Protein AF-A0A4S2H9A8-F1 (afdb_monomer)

Organism: NCBI:txid1133559

Solvent-accessible surface area (backbone atoms only — not comparable to full-atom values): 11843 Å² total; per-residue (Å²): 138,36,32,34,36,41,54,52,55,98,86,68,92,54,87,54,39,92,66,45,36,47,50,46,54,54,91,42,45,70,64,54,60,58,15,51,78,25,47,33,34,36,30,27,47,56,69,96,76,39,82,35,26,37,45,31,40,30,25,30,39,62,72,47,73,40,93,89,43,83,69,26,32,36,35,32,39,34,61,54,46,67,32,84,42,60,34,56,54,46,47,95,89,70,43,59,57,51,69,84,40,39,40,98,87,65,45,75,31,67,79,63,72,69,43,49,63,43,82,42,57,66,71,36,50,52,52,50,50,52,57,17,41,39,73,58,52,53,49,54,55,51,58,61,74,64,58,65,96,85,65,79,93,63,87,76,75,84,77,82,71,59,67,76,70,42,55,70,36,62,78,54,42,54,52,50,50,52,54,49,53,33,61,78,47,74,45,34,40,92,87,78,62,52,65,56,61,47,101,83,75,43,60,79,119

Nearest PDB structures (foldseek):
  7s9v-assembly1_A  TM=7.236E-01  e=1.264E-03  Serratia
  7s9w-assembly1_A  TM=5.210E-01  e=9.258E-04  Serratia

Sequence (205 aa):
MTKIVLSQRAESGYDDVPGELYHFPRTYLRVAQSAERDGCLFYEPRRSGGRLVYWASGRIGRIYPDTKRPDHYYAEIEEFLPFPEPVSFRRADNKFWESRLATDDGSPNAGLTQRSVREIPEVDFDLILKAGYAPIIKAQEQDRMIQPQWGVAEDQLDFERPVFEQISHRPFRDRVFALQVREAYDARCAVTGLKIINGGGRAEM

Radius of gyration: 19.47 Å; Cα contacts (8 Å, |Δi|>4): 327; chains: 1; bounding box: 43×46×56 Å

Structure (mmCIF, N/CA/C/O backbone):
data_AF-A0A4S2H9A8-F1
#
_entry.id   AF-A0A4S2H9A8-F1
#
loop_
_atom_site.group_PDB
_atom_site.id
_atom_site.type_symbol
_atom_site.label_atom_id
_atom_site.label_alt_id
_atom_site.label_comp_id
_atom_site.label_asym_id
_atom_site.label_entity_id
_atom_site.label_seq_id
_atom_site.pdbx_PDB_ins_code
_atom_site.Cartn_x
_atom_site.Cartn_y
_atom_site.Cartn_z
_atom_site.occupancy
_atom_site.B_iso_or_equiv
_atom_site.auth_seq_id
_atom_site.auth_comp_id
_atom_site.auth_asym_id
_atom_site.auth_atom_id
_atom_site.pdbx_PDB_model_num
ATOM 1 N N . MET A 1 1 ? -9.797 14.845 3.099 1.00 68.25 1 MET A N 1
ATOM 2 C CA . MET A 1 1 ? -9.429 13.585 2.435 1.00 68.25 1 MET A CA 1
ATOM 3 C C . MET A 1 1 ? -8.402 12.928 3.329 1.00 68.25 1 MET A C 1
ATOM 5 O O . MET A 1 1 ? -7.471 13.610 3.748 1.00 68.25 1 MET A O 1
ATOM 9 N N . THR A 1 2 ? -8.659 11.696 3.756 1.00 89.06 2 THR A N 1
ATOM 10 C CA . THR A 1 2 ? -7.814 10.973 4.708 1.00 89.06 2 THR A CA 1
ATOM 11 C C . THR A 1 2 ? -7.348 9.701 4.033 1.00 89.06 2 THR A C 1
ATOM 13 O O . THR A 1 2 ? -8.155 8.866 3.644 1.00 89.06 2 THR A O 1
ATOM 16 N N . LYS A 1 3 ? -6.033 9.550 3.911 1.00 95.94 3 LYS A N 1
ATOM 17 C CA . LYS A 1 3 ? -5.415 8.325 3.415 1.00 95.94 3 LYS A CA 1
ATOM 18 C C . LYS A 1 3 ? -5.082 7.423 4.595 1.00 95.94 3 LYS A C 1
ATOM 20 O O . LYS A 1 3 ? -4.762 7.907 5.687 1.00 95.94 3 LYS A O 1
ATOM 25 N N . ILE A 1 4 ? -5.127 6.112 4.389 1.00 97.69 4 ILE A N 1
ATOM 26 C CA . ILE A 1 4 ? -4.799 5.141 5.441 1.00 97.69 4 ILE A CA 1
ATOM 27 C C . ILE A 1 4 ? -3.807 4.085 4.971 1.00 97.69 4 ILE A C 1
ATOM 29 O O . ILE A 1 4 ? -3.662 3.807 3.784 1.00 97.69 4 ILE A O 1
ATOM 33 N N . VAL A 1 5 ? -3.140 3.458 5.930 1.00 97.62 5 VAL A N 1
ATOM 34 C CA . VAL A 1 5 ? -2.348 2.252 5.715 1.00 97.62 5 VAL A CA 1
ATOM 35 C C . VAL A 1 5 ? -3.049 1.079 6.382 1.00 97.62 5 VAL A C 1
ATOM 37 O O . VAL A 1 5 ? -3.412 1.151 7.560 1.00 97.62 5 VAL A O 1
ATOM 40 N N . LEU A 1 6 ? -3.208 0.002 5.621 1.00 96.50 6 LEU A N 1
ATOM 41 C CA . LEU A 1 6 ? -3.747 -1.283 6.037 1.00 96.50 6 LEU A CA 1
ATOM 42 C C . LEU A 1 6 ? -2.596 -2.274 6.176 1.00 96.50 6 LEU A C 1
ATOM 44 O O . LEU A 1 6 ? -1.854 -2.535 5.231 1.00 96.50 6 LEU A O 1
ATOM 48 N N . SER A 1 7 ? -2.429 -2.838 7.364 1.00 94.00 7 SER A N 1
ATOM 49 C CA . SER A 1 7 ? -1.416 -3.859 7.602 1.00 94.00 7 SER A CA 1
ATOM 50 C C . SER A 1 7 ? -2.013 -5.222 7.298 1.00 94.00 7 SER A C 1
ATOM 52 O O . SER A 1 7 ? -3.011 -5.605 7.910 1.00 94.00 7 SER A O 1
ATOM 54 N N . GLN A 1 8 ? -1.390 -5.962 6.389 1.00 88.94 8 GLN A N 1
ATOM 55 C CA . GLN A 1 8 ? -1.831 -7.290 5.985 1.00 88.94 8 GLN A CA 1
ATOM 56 C C . GLN A 1 8 ? -0.707 -8.299 6.203 1.00 88.94 8 GLN A C 1
ATOM 58 O O . GLN A 1 8 ? 0.453 -8.048 5.885 1.00 88.94 8 GLN A O 1
ATOM 63 N N . ARG A 1 9 ? -1.057 -9.445 6.784 1.00 83.69 9 ARG A N 1
ATOM 64 C CA . ARG A 1 9 ? -0.143 -10.563 7.047 1.00 83.69 9 ARG A CA 1
ATOM 65 C C . ARG A 1 9 ? -0.855 -11.865 6.703 1.00 83.69 9 ARG A C 1
ATOM 67 O O . ARG A 1 9 ? -2.060 -11.951 6.908 1.00 83.69 9 ARG A O 1
ATOM 74 N N . ALA A 1 10 ? -0.112 -12.864 6.235 1.00 68.75 10 ALA A N 1
ATOM 75 C CA . ALA A 1 10 ? -0.677 -14.142 5.792 1.00 68.75 10 ALA A CA 1
ATOM 76 C C . ALA A 1 10 ? -1.465 -14.880 6.895 1.00 68.75 10 ALA A C 1
ATOM 78 O O . ALA A 1 10 ? -2.474 -15.512 6.618 1.00 68.75 10 ALA A O 1
ATOM 79 N N . GLU A 1 11 ? -1.048 -14.748 8.158 1.00 68.50 11 GLU A N 1
ATOM 80 C CA . GLU A 1 11 ? -1.698 -15.382 9.314 1.00 68.50 11 GLU A CA 1
ATOM 81 C C . GLU A 1 11 ? -2.316 -14.322 10.237 1.00 68.50 11 GLU A C 1
ATOM 83 O O . GLU A 1 11 ? -1.849 -14.065 11.354 1.00 68.50 11 GLU A O 1
ATOM 88 N N . SER A 1 12 ? -3.326 -13.604 9.739 1.00 69.06 12 SER A N 1
ATOM 89 C CA . SER A 1 12 ? -3.911 -12.478 10.472 1.00 69.06 12 SER A CA 1
ATOM 90 C C . SER A 1 12 ? -4.967 -12.897 11.501 1.00 69.06 12 SER A C 1
ATOM 92 O O . SER A 1 12 ? -5.083 -12.217 12.528 1.00 69.06 12 SER A O 1
ATOM 94 N N . GLY A 1 13 ? -5.650 -14.029 11.274 1.00 69.94 13 GLY A N 1
ATOM 95 C CA . GLY A 1 13 ? -6.845 -14.450 12.019 1.00 69.94 13 GLY A CA 1
ATOM 96 C C . GLY A 1 13 ? -8.112 -13.677 11.618 1.00 69.94 13 GLY A C 1
ATOM 97 O O . GLY A 1 13 ? -9.104 -13.704 12.353 1.00 69.94 13 GLY A O 1
ATOM 98 N N . TYR A 1 14 ? -8.051 -12.953 10.497 1.00 80.69 14 TYR A N 1
ATOM 99 C CA . TYR A 1 14 ? -9.147 -12.205 9.893 1.00 80.69 14 TYR A CA 1
ATOM 100 C C . TYR A 1 14 ? -9.461 -12.772 8.505 1.00 80.69 14 TYR A C 1
ATOM 102 O O . TYR A 1 14 ? -8.565 -13.248 7.810 1.00 80.69 14 TYR A O 1
ATOM 110 N N . ASP A 1 15 ? -10.730 -12.686 8.112 1.00 78.88 15 ASP A N 1
ATOM 111 C CA . ASP A 1 15 ? -11.251 -13.154 6.825 1.00 78.88 15 ASP A CA 1
ATOM 112 C C . ASP A 1 15 ? -10.968 -12.150 5.687 1.00 78.88 15 ASP A C 1
ATOM 114 O O . ASP A 1 15 ? -11.865 -11.743 4.949 1.00 78.88 15 ASP A O 1
ATOM 118 N N . ASP A 1 16 ? -9.713 -11.705 5.579 1.00 84.00 16 ASP A N 1
ATOM 119 C CA . ASP A 1 16 ? -9.262 -10.807 4.514 1.00 84.00 16 ASP A CA 1
ATOM 120 C C . ASP A 1 16 ? -9.255 -11.545 3.165 1.00 84.00 16 ASP A C 1
ATOM 122 O O . ASP A 1 16 ? -8.739 -12.661 3.062 1.00 84.00 16 ASP A O 1
ATOM 126 N N . VAL A 1 17 ? -9.729 -10.887 2.106 1.00 84.88 17 VAL A N 1
ATOM 127 C CA . VAL A 1 17 ? -9.531 -11.328 0.718 1.00 84.88 17 VAL A CA 1
ATOM 128 C C . VAL A 1 17 ? -8.556 -10.341 0.076 1.00 84.88 17 VAL A C 1
ATOM 130 O O . VAL A 1 17 ? -8.937 -9.192 -0.160 1.00 84.88 17 VAL A O 1
ATOM 133 N N . PRO A 1 18 ? -7.281 -10.722 -0.152 1.00 82.00 18 PRO A N 1
ATOM 134 C CA . PRO A 1 18 ? -6.265 -9.803 -0.656 1.00 82.00 18 PRO A CA 1
ATOM 135 C C . PRO A 1 18 ? -6.721 -9.044 -1.904 1.00 82.00 18 PRO A C 1
ATOM 137 O O . PRO A 1 18 ? -7.035 -9.646 -2.924 1.00 82.00 18 PRO A O 1
ATOM 140 N N . GLY A 1 19 ? -6.736 -7.715 -1.807 1.00 84.06 19 GLY A N 1
ATOM 141 C CA . GLY A 1 19 ? -7.131 -6.827 -2.899 1.00 84.06 19 GLY A CA 1
ATOM 142 C C . GLY A 1 19 ? -8.635 -6.657 -3.123 1.00 84.06 19 GLY A C 1
ATOM 143 O O . GLY A 1 19 ? -8.999 -5.874 -3.992 1.00 84.06 19 GLY A O 1
ATOM 144 N N . GLU A 1 20 ? -9.491 -7.314 -2.337 1.00 93.12 20 GLU A N 1
ATOM 145 C CA . GLU A 1 20 ? -10.954 -7.212 -2.463 1.00 93.12 20 GLU A CA 1
ATOM 146 C C . GLU A 1 20 ? -11.628 -6.777 -1.157 1.00 93.12 20 GLU A C 1
ATOM 148 O O . GLU A 1 20 ? -12.449 -5.862 -1.159 1.00 93.12 20 GLU A O 1
ATOM 153 N N . LEU A 1 21 ? -11.280 -7.408 -0.030 1.00 94.69 21 LEU A N 1
ATOM 154 C CA . LEU A 1 21 ? -11.910 -7.170 1.269 1.00 94.69 21 LEU A CA 1
ATOM 155 C C . LEU A 1 21 ? -10.867 -7.125 2.382 1.00 94.69 21 LEU A C 1
ATOM 157 O O . LEU A 1 21 ? -10.024 -8.015 2.501 1.00 94.69 21 LEU A O 1
ATOM 161 N N . TYR A 1 22 ? -10.972 -6.116 3.243 1.00 96.00 22 TYR A N 1
ATOM 162 C CA . TYR A 1 22 ? -10.160 -5.993 4.449 1.00 96.00 22 TYR A CA 1
ATOM 163 C C . TYR A 1 22 ? -11.044 -6.051 5.695 1.00 96.00 22 TYR A C 1
ATOM 165 O O . TYR A 1 22 ? -11.962 -5.243 5.847 1.00 96.00 22 TYR A O 1
ATOM 173 N N . HIS A 1 23 ? -10.768 -6.992 6.591 1.00 95.94 23 HIS A N 1
ATOM 174 C CA . HIS A 1 23 ? -11.557 -7.266 7.782 1.00 95.94 23 HIS A CA 1
ATOM 175 C C . HIS A 1 23 ? -10.847 -6.762 9.043 1.00 95.94 23 HIS A C 1
ATOM 177 O O . HIS A 1 23 ? -9.675 -7.044 9.296 1.00 95.94 23 HIS A O 1
ATOM 183 N N . PHE A 1 24 ? -11.556 -5.991 9.868 1.00 95.50 24 PHE A N 1
ATOM 184 C CA . PHE A 1 24 ? -10.945 -5.320 11.014 1.00 95.50 24 PHE A CA 1
ATOM 185 C C . PHE A 1 24 ? -11.914 -5.134 12.195 1.00 95.50 24 PHE A C 1
ATOM 187 O O . PHE A 1 24 ? -13.130 -5.046 12.013 1.00 95.50 24 PHE A O 1
ATOM 194 N N . PRO A 1 25 ? -11.396 -5.045 13.436 1.00 96.06 25 PRO A N 1
ATOM 195 C CA . PRO A 1 25 ? -12.213 -4.799 14.621 1.00 96.06 25 PRO A CA 1
ATOM 196 C C . PRO A 1 25 ? -12.661 -3.334 14.732 1.00 96.06 25 PRO A C 1
ATOM 198 O O . PRO A 1 25 ? -11.982 -2.412 14.274 1.00 96.06 25 PRO A O 1
ATOM 201 N N . ARG A 1 26 ? -13.753 -3.102 15.468 1.00 97.00 26 ARG A N 1
ATOM 202 C CA . ARG A 1 26 ? -14.395 -1.795 15.710 1.00 97.00 26 ARG A CA 1
ATOM 203 C C . ARG A 1 26 ? -13.447 -0.671 16.117 1.00 97.00 26 ARG A C 1
ATOM 205 O O . ARG A 1 26 ? -13.707 0.483 15.788 1.00 97.00 26 ARG A O 1
ATOM 212 N N . THR A 1 27 ? -12.350 -0.986 16.802 1.00 96.62 27 THR A N 1
ATOM 213 C CA . THR A 1 27 ? -11.317 -0.019 17.207 1.00 96.62 27 THR A CA 1
ATOM 214 C C . THR A 1 27 ? -10.796 0.822 16.037 1.00 96.62 27 THR A C 1
ATOM 216 O O . THR A 1 27 ? -10.429 1.977 16.239 1.00 96.62 27 THR A O 1
ATOM 219 N N . TYR A 1 28 ? -10.794 0.280 14.814 1.00 96.56 28 TYR A N 1
ATOM 220 C CA . TYR A 1 28 ? -10.333 0.984 13.615 1.00 96.56 28 TYR A CA 1
ATOM 221 C C . TYR A 1 28 ? -11.455 1.613 12.781 1.00 96.56 28 TYR A C 1
ATOM 223 O O . TYR A 1 28 ? -11.156 2.344 11.840 1.00 96.56 28 TYR A O 1
ATOM 231 N N . LEU A 1 29 ? -12.727 1.397 13.135 1.00 96.88 29 LEU A N 1
ATOM 232 C CA . LEU A 1 29 ? -13.881 1.819 12.333 1.00 96.88 29 LEU A CA 1
ATOM 233 C C . LEU A 1 29 ? -13.856 3.303 11.987 1.00 96.88 29 LEU A C 1
ATOM 235 O O . LEU A 1 29 ? -14.015 3.661 10.828 1.00 96.88 29 LEU A O 1
ATOM 239 N N . ARG A 1 30 ? -13.592 4.162 12.974 1.00 96.62 30 ARG A N 1
ATOM 240 C CA . ARG A 1 30 ? -13.572 5.613 12.758 1.00 96.62 30 ARG A CA 1
ATOM 241 C C . ARG A 1 30 ? -12.489 6.045 11.764 1.00 96.62 30 ARG A C 1
ATOM 243 O O . ARG A 1 30 ? -12.719 6.965 10.989 1.00 96.62 30 ARG A O 1
ATOM 250 N N . VAL A 1 31 ? -11.323 5.399 11.809 1.00 96.06 31 VAL A N 1
ATOM 251 C CA . VAL A 1 31 ? -10.194 5.698 10.914 1.00 96.06 31 VAL A CA 1
ATOM 252 C C . VAL A 1 31 ? -10.451 5.139 9.516 1.00 96.06 31 VAL A C 1
ATOM 254 O O . VAL A 1 31 ? -10.142 5.792 8.532 1.00 96.06 31 VAL A O 1
ATOM 257 N N . ALA A 1 32 ? -11.045 3.950 9.411 1.00 96.62 32 ALA A N 1
ATOM 258 C CA . ALA A 1 32 ? -11.417 3.387 8.118 1.00 96.62 32 ALA A CA 1
ATOM 259 C C . ALA A 1 32 ? -12.508 4.231 7.433 1.00 96.62 32 ALA A C 1
ATOM 261 O O . ALA A 1 32 ? -12.384 4.561 6.259 1.00 96.62 32 ALA A O 1
ATOM 262 N N . GLN A 1 33 ? -13.537 4.650 8.179 1.00 96.56 33 GLN A N 1
ATOM 263 C CA . GLN A 1 33 ? -14.632 5.483 7.668 1.00 96.56 33 GLN A CA 1
ATOM 264 C C . GLN A 1 33 ? -14.182 6.876 7.225 1.00 96.56 33 GLN A C 1
ATOM 266 O O . GLN A 1 33 ? -14.748 7.420 6.283 1.00 96.56 33 GLN A O 1
ATOM 271 N N . SER A 1 34 ? -13.166 7.468 7.864 1.00 95.69 34 SER A N 1
ATOM 272 C CA . SER A 1 34 ? -12.644 8.765 7.411 1.00 95.69 34 SER A CA 1
ATOM 273 C C . SER A 1 34 ? -11.945 8.684 6.050 1.00 95.69 34 SER A C 1
ATOM 275 O O . SER A 1 34 ? -11.802 9.715 5.394 1.00 95.69 34 SER A O 1
ATOM 277 N N . ALA A 1 35 ? -11.551 7.480 5.628 1.00 95.88 35 ALA A N 1
ATOM 278 C CA . ALA A 1 35 ? -10.922 7.195 4.346 1.00 95.88 35 ALA A CA 1
ATOM 279 C C . ALA A 1 35 ? -11.877 6.574 3.314 1.00 95.88 35 ALA A C 1
ATOM 281 O O . ALA A 1 35 ? -11.417 6.145 2.261 1.00 95.88 35 ALA A O 1
ATOM 282 N N . GLU A 1 36 ? -13.186 6.502 3.582 1.00 95.88 36 GLU A N 1
ATOM 283 C CA . GLU A 1 36 ? -14.157 5.961 2.625 1.00 95.88 36 GLU A CA 1
ATOM 284 C C . GLU A 1 36 ? -14.115 6.756 1.306 1.00 95.88 36 GLU A C 1
ATOM 286 O O . GLU A 1 36 ? -14.162 7.988 1.303 1.00 95.88 36 GLU A O 1
ATOM 291 N N . ARG A 1 37 ? -14.021 6.044 0.176 1.00 94.75 37 ARG A N 1
ATOM 292 C CA . ARG A 1 37 ? -13.783 6.561 -1.190 1.00 94.75 37 ARG A CA 1
ATOM 293 C C . ARG A 1 37 ? -12.421 7.217 -1.415 1.00 94.75 37 ARG A C 1
ATOM 295 O O . ARG A 1 37 ? -12.205 7.847 -2.457 1.00 94.75 37 ARG A O 1
ATOM 302 N N . ASP A 1 38 ? -11.501 7.043 -0.479 1.00 95.62 38 ASP A N 1
ATOM 303 C CA . ASP A 1 38 ? -10.170 7.631 -0.488 1.00 95.62 38 ASP A CA 1
ATOM 304 C C . ASP A 1 38 ? -9.071 6.553 -0.510 1.00 95.62 38 ASP A C 1
ATOM 306 O O . ASP A 1 38 ? -9.333 5.351 -0.455 1.00 95.62 38 ASP A O 1
ATOM 310 N N . GLY A 1 39 ? -7.822 6.976 -0.678 1.00 96.38 39 GLY A N 1
ATOM 311 C CA . GLY A 1 39 ? -6.705 6.071 -0.947 1.00 96.38 39 GLY A CA 1
ATOM 312 C C . GLY A 1 39 ? -6.210 5.292 0.270 1.00 96.38 39 GLY A C 1
ATOM 313 O O . GLY A 1 39 ? -6.121 5.817 1.382 1.00 96.38 39 GLY A O 1
ATOM 314 N N . CYS A 1 40 ? -5.801 4.049 0.030 1.00 97.62 40 CYS A N 1
ATOM 315 C CA . CYS A 1 40 ? -5.136 3.204 1.007 1.00 97.62 40 CYS A CA 1
ATOM 316 C C . CYS A 1 40 ? -3.835 2.593 0.470 1.00 97.62 40 CYS A C 1
ATOM 318 O O . CYS A 1 40 ? -3.643 2.417 -0.735 1.00 97.62 40 CYS A O 1
ATOM 320 N N . LEU A 1 41 ? -2.923 2.280 1.389 1.00 97.88 41 LEU A N 1
ATOM 321 C CA . LEU A 1 41 ? -1.704 1.515 1.124 1.00 97.88 41 LEU A CA 1
ATOM 322 C C . LEU A 1 41 ? -1.754 0.193 1.874 1.00 97.88 41 LEU A C 1
ATOM 324 O O . LEU A 1 41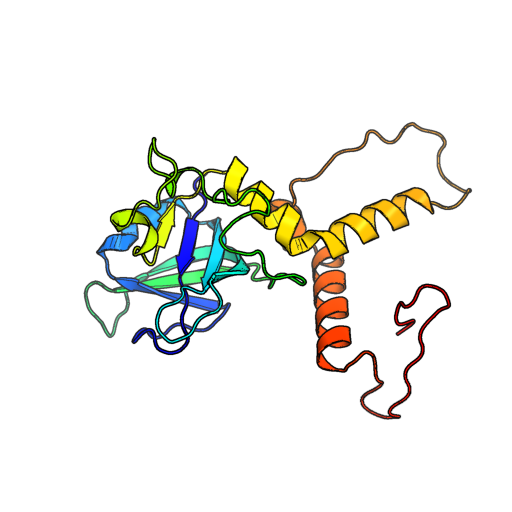 ? -2.193 0.148 3.023 1.00 97.88 41 LEU A O 1
ATOM 328 N N . PHE A 1 42 ? -1.220 -0.858 1.265 1.00 96.75 42 PHE A N 1
ATOM 329 C CA . PHE A 1 42 ? -1.034 -2.144 1.921 1.00 96.75 42 PHE A CA 1
ATOM 330 C C . PHE A 1 42 ? 0.400 -2.281 2.414 1.00 96.75 42 PHE A C 1
ATOM 332 O O . PHE A 1 42 ? 1.354 -2.155 1.644 1.00 96.75 42 PHE A O 1
ATOM 339 N N . TYR A 1 43 ? 0.539 -2.564 3.704 1.00 95.94 43 TYR A N 1
ATOM 340 C CA . TYR A 1 43 ? 1.809 -2.734 4.391 1.00 95.94 43 TYR A CA 1
ATOM 341 C C . TYR A 1 43 ? 1.949 -4.150 4.947 1.00 95.94 43 TYR A C 1
ATOM 343 O O . TYR A 1 43 ? 1.041 -4.677 5.586 1.00 95.94 43 TYR A O 1
ATOM 351 N N . GLU A 1 44 ? 3.114 -4.753 4.744 1.00 93.69 44 GLU A N 1
ATOM 352 C CA . GLU A 1 44 ? 3.457 -6.078 5.243 1.00 93.69 44 GLU A CA 1
ATOM 353 C C . GLU A 1 44 ? 4.381 -5.956 6.471 1.00 93.69 44 GLU A C 1
ATOM 355 O O . GLU A 1 44 ? 5.566 -5.631 6.327 1.00 93.69 44 GLU A O 1
ATOM 360 N N . PRO A 1 45 ? 3.878 -6.192 7.698 1.00 91.06 45 PRO A N 1
ATOM 361 C CA . PRO A 1 45 ? 4.668 -6.047 8.917 1.00 91.06 45 PRO A CA 1
ATOM 362 C C . PRO A 1 45 ? 5.656 -7.207 9.103 1.00 91.06 45 PRO A C 1
ATOM 364 O O . PRO A 1 45 ? 5.463 -8.300 8.586 1.00 91.06 45 PRO A O 1
ATOM 367 N N . ARG A 1 46 ? 6.681 -7.021 9.949 1.00 87.00 46 ARG A N 1
ATOM 368 C CA . ARG A 1 46 ? 7.661 -8.082 10.276 1.00 87.00 46 ARG A CA 1
ATOM 369 C C . ARG A 1 46 ? 7.052 -9.299 10.977 1.00 87.00 46 ARG A C 1
ATOM 371 O O . ARG A 1 46 ? 7.625 -10.387 10.952 1.00 87.00 46 ARG A O 1
ATOM 378 N N . ARG A 1 47 ? 5.933 -9.105 11.680 1.00 78.94 47 ARG A N 1
ATOM 379 C CA . ARG A 1 47 ? 5.272 -10.164 12.449 1.00 78.94 47 ARG A CA 1
ATOM 380 C C . ARG A 1 47 ? 4.835 -11.284 11.503 1.00 78.94 47 ARG A C 1
ATOM 382 O O . ARG A 1 47 ? 4.317 -11.000 10.433 1.00 78.94 47 ARG A O 1
ATOM 389 N N . SER A 1 48 ? 5.037 -12.532 11.920 1.00 77.19 48 SER A N 1
ATOM 390 C CA . SER A 1 48 ? 4.819 -13.717 11.074 1.00 77.19 48 SER A CA 1
ATOM 391 C C . SER A 1 48 ? 5.753 -13.790 9.852 1.00 77.19 48 SER A C 1
ATOM 393 O O . SER A 1 48 ? 5.391 -14.361 8.834 1.00 77.19 48 SER A O 1
ATOM 395 N N . GLY A 1 49 ? 6.962 -13.218 9.947 1.00 79.06 49 GLY A N 1
ATOM 396 C CA . GLY A 1 49 ? 8.012 -13.373 8.931 1.00 79.06 49 GLY A CA 1
ATOM 397 C C . GLY A 1 49 ? 7.943 -12.396 7.757 1.00 79.06 49 GLY A C 1
ATOM 398 O O . GLY A 1 49 ? 8.693 -12.566 6.800 1.00 79.06 49 GLY A O 1
ATOM 399 N N . GLY A 1 50 ? 7.090 -11.370 7.823 1.00 84.06 50 GLY A N 1
ATOM 400 C CA . GLY A 1 50 ? 6.890 -10.454 6.704 1.00 84.06 50 GLY A CA 1
ATOM 401 C C . GLY A 1 50 ? 8.075 -9.531 6.384 1.00 84.06 50 GLY A C 1
ATOM 402 O O . GLY A 1 50 ? 9.053 -9.394 7.139 1.00 84.06 50 GLY A O 1
ATOM 403 N N . ARG A 1 51 ? 7.972 -8.891 5.218 1.00 91.44 51 ARG A N 1
ATOM 404 C CA . ARG A 1 51 ? 9.069 -8.190 4.531 1.00 91.44 51 ARG A CA 1
ATOM 405 C C . ARG A 1 51 ? 9.349 -6.756 4.990 1.00 91.44 51 ARG A C 1
ATOM 407 O O . ARG A 1 51 ? 10.389 -6.231 4.611 1.00 91.44 51 ARG A O 1
ATOM 414 N N . LEU A 1 52 ? 8.496 -6.137 5.817 1.00 93.69 52 LEU A N 1
ATOM 415 C CA . LEU A 1 52 ? 8.597 -4.708 6.172 1.00 93.69 52 LEU A CA 1
ATOM 416 C C . LEU A 1 52 ? 8.564 -3.815 4.923 1.00 93.69 52 LEU A C 1
ATOM 418 O O . LEU A 1 52 ? 9.456 -2.994 4.700 1.00 93.69 52 LEU A O 1
ATOM 422 N N . VAL A 1 53 ? 7.534 -3.992 4.098 1.00 96.06 53 VAL A N 1
ATOM 423 C CA . VAL A 1 53 ? 7.360 -3.249 2.842 1.00 96.06 53 VAL A CA 1
ATOM 424 C C . VAL A 1 53 ? 5.920 -2.787 2.670 1.00 96.06 53 VAL A C 1
ATOM 426 O O . VAL A 1 53 ? 4.987 -3.469 3.093 1.00 96.06 53 VAL A O 1
ATOM 429 N N . TYR A 1 54 ? 5.730 -1.650 2.013 1.00 97.44 54 TYR A N 1
ATOM 430 C CA . TYR A 1 54 ? 4.478 -1.346 1.331 1.00 97.44 54 TYR A CA 1
ATOM 431 C C . TYR A 1 54 ? 4.503 -2.056 -0.016 1.00 97.44 54 TYR A C 1
ATOM 433 O O . TYR A 1 54 ? 5.505 -1.992 -0.725 1.00 97.44 54 TYR A O 1
ATOM 441 N N . TRP A 1 55 ? 3.435 -2.756 -0.369 1.00 96.12 55 TRP A N 1
ATOM 442 C CA . TRP A 1 55 ? 3.458 -3.654 -1.527 1.00 96.12 55 TRP A CA 1
ATOM 443 C C . TRP A 1 55 ? 2.303 -3.433 -2.501 1.00 96.12 55 TRP A C 1
ATOM 445 O O . TRP A 1 55 ? 2.354 -3.947 -3.614 1.00 96.12 55 TRP A O 1
ATOM 455 N N . ALA A 1 56 ? 1.288 -2.658 -2.122 1.00 97.00 56 ALA A N 1
ATOM 456 C CA . ALA A 1 56 ? 0.192 -2.289 -3.007 1.00 97.00 56 ALA A CA 1
ATOM 457 C C . ALA A 1 56 ? -0.465 -0.975 -2.583 1.00 97.00 56 ALA A C 1
ATOM 459 O O . ALA A 1 56 ? -0.321 -0.525 -1.441 1.00 97.00 56 ALA A O 1
ATOM 460 N N . SER A 1 57 ? -1.243 -0.412 -3.503 1.00 97.75 57 SER A N 1
ATOM 461 C CA . SER A 1 57 ? -2.198 0.657 -3.230 1.00 97.75 57 SER A CA 1
ATOM 462 C C . SER A 1 57 ? -3.617 0.241 -3.623 1.00 97.75 57 SER A C 1
ATOM 464 O O . SER A 1 57 ? -3.821 -0.762 -4.314 1.00 97.75 57 SER A O 1
ATOM 466 N N . GLY A 1 58 ? -4.597 1.004 -3.157 1.00 96.94 58 GLY A N 1
ATOM 467 C CA . GLY A 1 58 ? -5.994 0.871 -3.546 1.00 96.94 58 GLY A CA 1
ATOM 468 C C . GLY A 1 58 ? -6.818 2.052 -3.052 1.00 96.94 58 GLY A C 1
ATOM 469 O O . GLY A 1 58 ? -6.281 3.060 -2.583 1.00 96.94 58 GLY A O 1
ATOM 470 N N . ARG A 1 59 ? -8.134 1.907 -3.135 1.00 97.31 59 ARG A N 1
ATOM 471 C CA . ARG A 1 59 ? -9.126 2.840 -2.610 1.00 97.31 59 ARG A CA 1
ATOM 472 C C . ARG A 1 59 ? -10.057 2.094 -1.666 1.00 97.31 59 ARG A C 1
ATOM 474 O O . ARG A 1 59 ? -10.457 0.970 -1.948 1.00 97.31 59 ARG A O 1
ATOM 481 N N . ILE A 1 60 ? -10.400 2.708 -0.543 1.00 97.69 60 ILE A N 1
ATOM 482 C CA . ILE A 1 60 ? -11.428 2.167 0.346 1.00 97.69 60 ILE A CA 1
ATOM 483 C C . ILE A 1 60 ? -12.785 2.405 -0.310 1.00 97.69 60 ILE A C 1
ATOM 485 O O . ILE A 1 60 ? -13.166 3.550 -0.542 1.00 97.69 60 ILE A O 1
ATOM 489 N N . GLY A 1 61 ? -13.495 1.329 -0.622 1.00 97.00 61 GLY A N 1
ATOM 490 C CA . GLY A 1 61 ? -14.880 1.349 -1.072 1.00 97.00 61 GLY A CA 1
ATOM 491 C C . GLY A 1 61 ? -15.831 1.464 0.114 1.00 97.00 61 GLY A C 1
ATOM 492 O O . GLY A 1 61 ? -15.572 2.191 1.074 1.00 97.00 61 GLY A O 1
ATOM 493 N N . ARG A 1 62 ? -16.944 0.733 0.072 1.00 97.06 62 ARG A N 1
ATOM 494 C CA . ARG A 1 62 ? -17.926 0.734 1.158 1.00 97.06 62 ARG A CA 1
ATOM 495 C C . ARG A 1 62 ? -17.399 0.020 2.405 1.00 97.06 62 ARG A C 1
ATOM 497 O O . ARG A 1 62 ? -16.729 -1.007 2.316 1.00 97.06 62 ARG A O 1
ATOM 504 N N . ILE A 1 63 ? -17.798 0.510 3.581 1.00 97.75 63 ILE A N 1
ATOM 505 C CA . ILE A 1 63 ? -17.585 -0.179 4.864 1.00 97.75 63 ILE A CA 1
ATOM 506 C C . ILE A 1 63 ? -18.911 -0.709 5.420 1.00 97.75 63 ILE A C 1
ATOM 508 O O . ILE A 1 63 ? -19.907 0.016 5.483 1.00 97.75 63 ILE A O 1
ATOM 512 N N . TYR A 1 64 ? -18.935 -1.969 5.859 1.00 97.31 64 TYR A N 1
ATOM 513 C CA . TYR A 1 64 ? -20.128 -2.608 6.424 1.00 97.31 64 TYR A CA 1
ATOM 514 C C . TYR A 1 64 ? -19.790 -3.593 7.560 1.00 97.31 64 TYR A C 1
ATOM 516 O O . TYR A 1 64 ? -18.680 -4.123 7.607 1.00 97.31 64 TYR A O 1
ATOM 524 N N . PRO A 1 65 ? -20.708 -3.824 8.520 1.00 97.44 65 PRO A N 1
ATOM 525 C CA . PRO A 1 65 ? -20.461 -4.726 9.646 1.00 97.44 65 PRO A CA 1
ATOM 526 C C . PRO A 1 65 ? -20.409 -6.198 9.218 1.00 97.44 65 PRO A C 1
ATOM 528 O O . PRO A 1 65 ? -21.143 -6.620 8.322 1.00 97.44 65 PRO A O 1
ATOM 531 N N . ASP A 1 66 ? -19.596 -6.992 9.914 1.00 96.31 66 ASP A N 1
ATOM 532 C CA . ASP A 1 66 ? -19.621 -8.449 9.807 1.00 96.31 66 ASP A CA 1
ATOM 533 C C . ASP A 1 66 ? -20.864 -9.008 10.523 1.00 96.31 66 ASP A C 1
ATOM 535 O O . ASP A 1 66 ? -21.098 -8.771 11.709 1.00 96.31 66 ASP A O 1
ATOM 539 N N . THR A 1 67 ? -21.673 -9.773 9.790 1.00 94.94 67 THR A N 1
ATOM 540 C CA . THR A 1 67 ? -22.882 -10.424 10.318 1.00 94.94 67 THR A CA 1
ATOM 541 C C . THR A 1 67 ? -22.578 -11.654 11.174 1.00 94.94 67 THR A C 1
ATOM 543 O O . THR A 1 67 ? -23.424 -12.067 11.966 1.00 94.94 67 THR A O 1
ATOM 546 N N . LYS A 1 68 ? -21.384 -12.241 11.037 1.00 94.25 68 LYS A N 1
ATOM 547 C CA . LYS A 1 68 ? -20.947 -13.446 11.757 1.00 94.25 68 LYS A CA 1
ATOM 548 C C . LYS A 1 68 ? -20.121 -13.120 12.997 1.00 94.25 68 LYS A C 1
ATOM 550 O O . LYS A 1 68 ? -20.151 -13.886 13.960 1.00 94.25 68 LYS A O 1
ATOM 555 N N . ARG A 1 69 ? -19.396 -11.997 12.991 1.00 93.38 69 ARG A N 1
ATOM 556 C CA . ARG A 1 69 ? -18.506 -11.584 14.081 1.00 93.38 69 ARG A CA 1
ATOM 557 C C . ARG A 1 69 ? -18.870 -10.186 14.596 1.00 93.38 69 ARG A C 1
ATOM 559 O O . ARG A 1 69 ? -18.533 -9.189 13.961 1.00 93.38 69 ARG A O 1
ATOM 566 N N . PRO A 1 70 ? -19.515 -10.084 15.773 1.00 93.75 70 PRO A N 1
ATOM 567 C CA . PRO A 1 70 ? -19.831 -8.797 16.382 1.00 93.75 70 PRO A CA 1
ATOM 568 C C . PRO A 1 70 ? -18.600 -7.896 16.546 1.00 93.75 70 PRO A C 1
ATOM 570 O O . PRO A 1 70 ? -17.474 -8.366 16.742 1.00 93.75 70 PRO A O 1
ATOM 573 N N . ASP A 1 71 ? -18.827 -6.584 16.463 1.00 95.62 71 ASP A N 1
ATOM 574 C CA . ASP A 1 71 ? -17.794 -5.543 16.542 1.00 95.62 71 ASP A CA 1
ATOM 575 C C . ASP A 1 71 ? -16.657 -5.691 15.515 1.00 95.62 71 ASP A C 1
ATOM 577 O O . ASP A 1 71 ? -15.558 -5.176 15.729 1.00 95.62 71 ASP A O 1
ATOM 581 N N . HIS A 1 72 ? -16.907 -6.364 14.392 1.00 96.31 72 HIS A N 1
ATOM 582 C CA . HIS A 1 72 ? -16.002 -6.402 13.250 1.00 96.31 72 HIS A CA 1
ATOM 583 C C . HIS A 1 72 ? -16.687 -5.886 11.987 1.00 96.31 72 HIS A C 1
ATOM 585 O O . HIS A 1 72 ? -17.914 -5.826 11.899 1.00 96.31 72 HIS A O 1
ATOM 591 N N . TYR A 1 73 ? -15.870 -5.434 11.042 1.00 97.31 73 TYR A N 1
ATOM 592 C CA . TYR A 1 73 ? -16.304 -4.727 9.847 1.00 97.31 73 TYR A CA 1
ATOM 593 C C . TYR A 1 73 ? -15.429 -5.125 8.666 1.00 97.31 73 TYR A C 1
ATOM 595 O O . TYR A 1 73 ? -14.239 -5.397 8.835 1.00 97.31 73 TYR A O 1
ATOM 603 N N . TYR A 1 74 ? -16.022 -5.096 7.481 1.00 97.31 74 TYR A N 1
ATOM 604 C CA . TYR A 1 74 ? -15.326 -5.202 6.210 1.00 97.31 74 TYR A CA 1
ATOM 605 C C . TYR A 1 74 ? -15.223 -3.823 5.565 1.00 97.31 74 TYR A C 1
ATOM 607 O O . TYR A 1 74 ? -16.177 -3.043 5.606 1.00 97.31 74 TYR A O 1
ATOM 615 N N . ALA A 1 75 ? -14.072 -3.543 4.965 1.00 97.62 75 ALA A N 1
ATOM 616 C CA . ALA A 1 75 ? -13.890 -2.498 3.969 1.00 97.62 75 ALA A CA 1
ATOM 617 C C . ALA A 1 75 ? -13.695 -3.160 2.603 1.00 97.62 75 ALA A C 1
ATOM 619 O O . ALA A 1 75 ? -12.813 -4.010 2.455 1.00 97.62 75 ALA A O 1
ATOM 620 N N . GLU A 1 76 ? -14.490 -2.754 1.619 1.00 97.75 76 GLU A N 1
ATOM 621 C CA . GLU A 1 76 ? -14.231 -3.073 0.216 1.00 97.75 76 GLU A CA 1
ATOM 622 C C . GLU A 1 76 ? -12.960 -2.362 -0.245 1.00 97.75 76 GLU A C 1
ATOM 624 O O . GLU A 1 76 ? -12.687 -1.224 0.147 1.00 97.75 76 GLU A O 1
ATOM 629 N N . ILE A 1 77 ? -12.176 -3.041 -1.072 1.00 97.50 77 ILE A N 1
ATOM 630 C CA . ILE A 1 77 ? -10.970 -2.498 -1.681 1.00 97.50 77 ILE A CA 1
ATOM 631 C C . ILE A 1 77 ? -11.230 -2.354 -3.176 1.00 97.50 77 ILE A C 1
ATOM 633 O O . ILE A 1 77 ? -11.373 -3.327 -3.910 1.00 97.50 77 ILE A O 1
ATOM 637 N N . GLU A 1 78 ? -11.280 -1.110 -3.624 1.00 96.44 78 GLU A N 1
ATOM 638 C CA . GLU A 1 78 ? -11.420 -0.730 -5.020 1.00 96.44 78 GLU A CA 1
ATOM 639 C C . GLU A 1 78 ? -10.055 -0.353 -5.606 1.00 96.44 78 GLU A C 1
ATOM 641 O O . GLU A 1 78 ? -9.100 -0.061 -4.884 1.00 96.44 78 GLU A O 1
ATOM 646 N N . GLU A 1 79 ? -9.956 -0.344 -6.938 1.00 95.50 79 GLU A N 1
ATOM 647 C CA . GLU A 1 79 ? -8.772 0.128 -7.679 1.00 95.50 79 GLU A CA 1
ATOM 648 C C . GLU A 1 79 ? -7.447 -0.530 -7.254 1.00 95.50 79 GLU A C 1
ATOM 650 O O . GLU A 1 79 ? -6.371 -0.008 -7.548 1.00 95.50 79 GLU A O 1
ATOM 655 N N . PHE A 1 80 ? -7.515 -1.705 -6.620 1.00 96.25 80 PHE A N 1
ATOM 656 C CA . PHE A 1 80 ? -6.354 -2.411 -6.100 1.00 96.25 80 PHE A CA 1
ATOM 657 C C . PHE A 1 80 ? -5.287 -2.596 -7.181 1.00 96.25 80 PHE A C 1
ATOM 659 O O . PHE A 1 80 ? -5.576 -3.000 -8.320 1.00 96.25 80 PHE A O 1
ATOM 666 N N . LEU A 1 81 ? -4.051 -2.253 -6.824 1.00 96.69 81 LEU A N 1
ATOM 667 C CA . LEU A 1 81 ? -2.921 -2.285 -7.735 1.00 96.69 81 LEU A CA 1
ATOM 668 C C . LEU A 1 81 ? -1.617 -2.534 -6.958 1.00 96.69 81 LEU A C 1
ATOM 670 O O . LEU A 1 81 ? -1.152 -1.643 -6.237 1.00 96.69 81 LEU A O 1
ATOM 674 N N . PRO A 1 82 ? -0.988 -3.715 -7.096 1.00 95.94 82 PRO A N 1
ATOM 675 C CA . PRO A 1 82 ? 0.284 -3.983 -6.441 1.00 95.94 82 PRO A CA 1
ATOM 676 C C . PRO A 1 82 ? 1.413 -3.136 -7.030 1.00 95.94 82 PRO A C 1
ATOM 678 O O . PRO A 1 82 ? 1.394 -2.783 -8.211 1.00 95.94 82 PRO A O 1
ATOM 681 N N . PHE A 1 83 ? 2.405 -2.810 -6.207 1.00 96.69 83 PHE A N 1
ATOM 682 C CA . PHE A 1 83 ? 3.599 -2.110 -6.660 1.00 96.69 83 PHE A CA 1
ATOM 683 C C . PHE A 1 83 ? 4.489 -3.058 -7.468 1.00 96.69 83 PHE A C 1
ATOM 685 O O . PHE A 1 83 ? 4.779 -4.155 -6.986 1.00 96.69 83 PHE A O 1
ATOM 692 N N . PRO A 1 84 ? 4.950 -2.651 -8.667 1.00 93.88 84 PRO A N 1
ATOM 693 C CA . PRO A 1 84 ? 6.031 -3.346 -9.360 1.00 93.88 84 PRO A CA 1
ATOM 694 C C . PRO A 1 84 ? 7.288 -3.470 -8.492 1.00 93.88 84 PRO A C 1
ATOM 696 O O . PRO A 1 84 ? 7.946 -4.498 -8.507 1.00 93.88 84 PRO A O 1
ATOM 699 N N . GLU A 1 85 ? 7.594 -2.440 -7.699 1.00 92.12 85 GLU A N 1
ATOM 700 C CA . GLU A 1 85 ? 8.702 -2.453 -6.745 1.00 92.12 85 GLU A CA 1
ATOM 701 C C . GLU A 1 85 ? 8.162 -2.205 -5.329 1.00 92.12 85 GLU A C 1
ATOM 703 O O . GLU A 1 85 ? 7.764 -1.081 -5.010 1.00 92.12 85 GLU A O 1
ATOM 708 N N . PRO A 1 86 ? 8.115 -3.228 -4.451 1.00 95.31 86 PRO A N 1
ATOM 709 C CA . PRO A 1 86 ? 7.718 -3.032 -3.063 1.00 95.31 86 PRO A CA 1
ATOM 710 C C . PRO A 1 86 ? 8.601 -1.991 -2.366 1.00 95.31 86 PRO A C 1
ATOM 712 O O . PRO A 1 86 ? 9.829 -2.051 -2.409 1.00 95.31 86 PRO A O 1
ATOM 715 N N . VAL A 1 87 ? 7.969 -1.048 -1.674 1.00 97.56 87 VAL A N 1
ATOM 716 C CA . VAL A 1 87 ? 8.644 0.075 -1.023 1.00 97.56 87 VAL A CA 1
ATOM 717 C C . VAL A 1 87 ? 9.049 -0.334 0.386 1.00 97.56 87 VAL A C 1
ATOM 719 O O . VAL A 1 87 ? 8.200 -0.668 1.210 1.00 97.56 87 VAL A O 1
ATOM 722 N N . SER A 1 88 ? 10.341 -0.288 0.702 1.00 96.19 88 SER A N 1
ATOM 723 C CA . SER A 1 88 ? 10.850 -0.601 2.042 1.00 96.19 88 SER A CA 1
ATOM 724 C C . SER A 1 88 ? 10.239 0.294 3.120 1.00 96.19 88 SER A C 1
ATOM 726 O O . SER A 1 88 ? 9.986 1.473 2.897 1.00 96.19 88 SER A O 1
ATOM 728 N N . PHE A 1 89 ? 10.052 -0.235 4.332 1.00 93.75 89 PHE A N 1
ATOM 729 C CA . PHE A 1 89 ? 9.470 0.509 5.458 1.00 93.75 89 PHE A CA 1
ATOM 730 C C . PHE A 1 89 ? 10.235 1.795 5.808 1.00 93.75 89 PHE A C 1
ATOM 732 O O . PHE A 1 89 ? 9.654 2.781 6.268 1.00 93.75 89 PHE A O 1
ATOM 739 N N . ARG A 1 90 ? 11.548 1.782 5.562 1.00 93.00 90 ARG A N 1
ATOM 740 C CA . ARG A 1 90 ? 12.442 2.930 5.692 1.00 93.00 90 ARG A CA 1
ATOM 741 C C . ARG A 1 90 ? 13.057 3.291 4.350 1.00 93.00 90 ARG A C 1
ATOM 743 O O . ARG A 1 90 ? 13.261 2.428 3.499 1.00 93.00 90 ARG A O 1
ATOM 750 N N . ARG A 1 91 ? 13.375 4.567 4.195 1.00 93.25 91 ARG A N 1
ATOM 751 C CA . ARG A 1 91 ? 14.120 5.142 3.078 1.00 93.25 91 ARG A CA 1
ATOM 752 C C . ARG A 1 91 ? 15.611 4.813 3.199 1.00 93.25 91 ARG A C 1
ATOM 754 O O . ARG A 1 91 ? 16.075 4.351 4.241 1.00 93.25 91 ARG A O 1
ATOM 761 N N . ALA A 1 92 ? 16.371 5.108 2.145 1.00 90.44 92 ALA A N 1
ATOM 762 C CA . ALA A 1 92 ? 17.823 4.914 2.119 1.00 90.44 92 ALA A CA 1
ATOM 763 C C . ALA A 1 92 ? 18.568 5.718 3.207 1.00 90.44 92 ALA A C 1
ATOM 765 O O . ALA A 1 92 ? 19.587 5.264 3.713 1.00 90.44 92 ALA A O 1
ATOM 766 N N . ASP A 1 93 ? 18.032 6.871 3.618 1.00 91.31 93 ASP A N 1
ATOM 767 C CA . ASP A 1 93 ? 18.544 7.687 4.729 1.00 91.31 93 ASP A CA 1
ATOM 768 C C . ASP A 1 93 ? 18.062 7.203 6.113 1.00 91.31 93 ASP A C 1
ATOM 770 O O . ASP A 1 93 ? 18.195 7.912 7.109 1.00 91.31 93 ASP A O 1
ATOM 774 N N . ASN A 1 94 ? 17.497 5.991 6.183 1.00 88.75 94 ASN A N 1
ATOM 775 C CA . ASN A 1 94 ? 16.981 5.336 7.384 1.00 88.75 94 ASN A CA 1
ATOM 776 C C . ASN A 1 94 ? 15.779 6.043 8.048 1.00 88.75 94 ASN A C 1
ATOM 778 O O . ASN A 1 94 ? 15.369 5.651 9.146 1.00 88.75 94 ASN A O 1
ATOM 782 N N . LYS A 1 95 ? 15.177 7.043 7.389 1.00 91.75 95 LYS A N 1
ATOM 783 C CA . LYS A 1 95 ? 13.931 7.684 7.837 1.00 91.75 95 LYS A CA 1
ATOM 784 C C . LYS A 1 95 ? 12.710 6.875 7.414 1.00 91.75 95 LYS A C 1
ATOM 786 O O . LYS A 1 95 ? 12.747 6.134 6.432 1.00 91.75 95 LYS A O 1
ATOM 791 N N . PHE A 1 96 ? 11.611 7.016 8.148 1.00 93.62 96 PHE A N 1
ATOM 792 C CA . PHE A 1 96 ? 10.331 6.446 7.731 1.00 93.62 96 PHE A CA 1
ATOM 793 C C . PHE A 1 96 ? 9.756 7.206 6.538 1.00 93.62 96 PHE A C 1
ATOM 795 O O . PHE A 1 96 ? 9.991 8.404 6.381 1.00 93.62 96 PHE A O 1
ATOM 802 N N . TRP A 1 97 ? 8.987 6.498 5.713 1.00 94.94 97 TRP A N 1
ATOM 803 C CA . TRP A 1 97 ? 8.122 7.142 4.726 1.00 94.94 97 TRP A CA 1
ATOM 804 C C . TRP A 1 97 ? 6.937 7.835 5.395 1.00 94.94 97 TRP A C 1
ATOM 806 O O . TRP A 1 97 ? 6.638 8.973 5.072 1.00 94.94 97 TRP A O 1
ATOM 816 N N . GLU A 1 98 ? 6.310 7.169 6.366 1.00 94.81 98 GLU A N 1
ATOM 817 C CA . GLU A 1 98 ? 5.279 7.765 7.213 1.00 94.81 98 GLU A CA 1
ATOM 818 C C . GLU A 1 98 ? 5.930 8.621 8.307 1.00 94.81 98 GLU A C 1
ATOM 820 O O . GLU A 1 98 ? 6.495 8.099 9.272 1.00 94.81 98 GLU A O 1
ATOM 825 N N . SER A 1 99 ? 5.807 9.938 8.188 1.00 92.56 99 SER A N 1
ATOM 826 C CA . SER A 1 99 ? 6.335 10.925 9.137 1.00 92.56 99 SER A CA 1
ATOM 827 C C . SER A 1 99 ? 5.853 10.686 10.573 1.00 92.56 99 SER A C 1
ATOM 829 O O . SER A 1 99 ? 6.633 10.793 11.515 1.00 92.56 99 SER A O 1
ATOM 831 N N . ARG A 1 100 ? 4.595 10.262 10.749 1.00 91.31 100 ARG A N 1
ATOM 832 C CA . ARG A 1 100 ? 3.985 9.981 12.064 1.00 91.31 100 ARG A CA 1
ATOM 833 C C . ARG A 1 100 ? 4.565 8.756 12.780 1.00 91.31 100 ARG A C 1
ATOM 835 O O . ARG A 1 100 ? 4.322 8.583 13.974 1.00 91.31 100 ARG A O 1
ATOM 842 N N . LEU A 1 101 ? 5.290 7.883 12.073 1.00 92.19 101 LEU A N 1
ATOM 843 C CA . LEU A 1 101 ? 5.927 6.711 12.682 1.00 92.19 101 LEU A CA 1
ATOM 844 C C . LEU A 1 101 ? 7.244 7.047 13.384 1.00 92.19 101 LEU A C 1
ATOM 846 O O . LEU A 1 101 ? 7.730 6.211 14.147 1.00 92.19 101 LEU A O 1
ATOM 850 N N . ALA A 1 102 ? 7.808 8.233 13.155 1.00 90.19 102 ALA A N 1
ATOM 851 C CA . ALA A 1 102 ? 8.949 8.730 13.908 1.00 90.19 102 ALA A CA 1
AT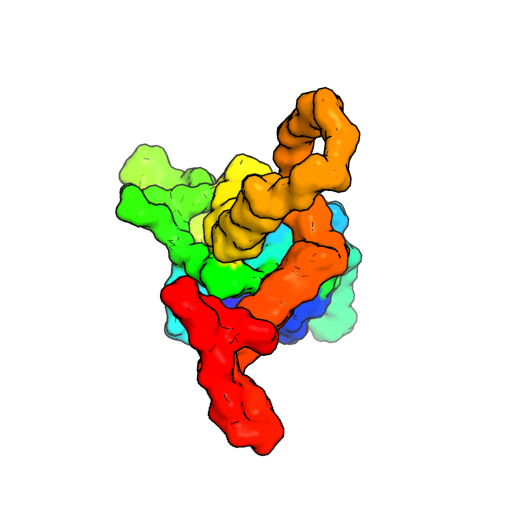OM 852 C C . ALA A 1 102 ? 8.484 9.410 15.205 1.00 90.19 102 ALA A C 1
ATOM 854 O O . ALA A 1 102 ? 7.496 10.141 15.220 1.00 90.19 102 ALA A O 1
AT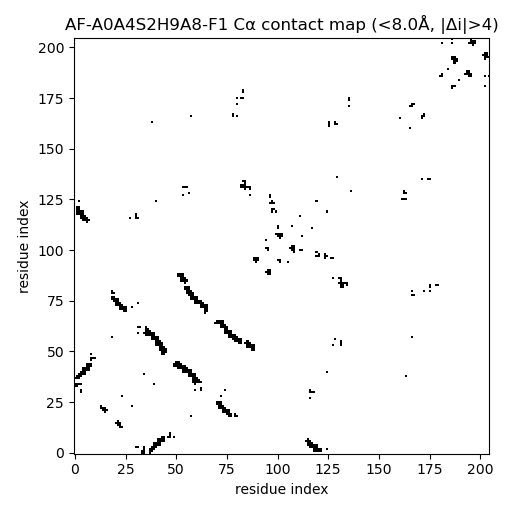OM 855 N N . THR A 1 103 ? 9.206 9.174 16.295 1.00 88.56 103 THR A N 1
ATOM 856 C CA . THR A 1 103 ? 9.227 10.080 17.450 1.00 88.56 103 THR A CA 1
ATOM 857 C C . THR A 1 103 ? 10.136 11.277 17.153 1.00 88.56 103 THR A C 1
ATOM 859 O O . THR A 1 103 ? 10.860 11.270 16.154 1.00 88.56 103 THR A O 1
ATOM 862 N N . ASP A 1 104 ? 10.145 12.280 18.033 1.00 83.56 104 ASP A N 1
ATOM 863 C CA . ASP A 1 104 ? 11.005 13.466 17.891 1.00 83.56 104 ASP A CA 1
ATOM 864 C C . ASP A 1 104 ? 12.503 13.101 17.824 1.00 83.56 104 ASP A C 1
ATOM 866 O O . ASP A 1 104 ? 13.268 13.731 17.096 1.00 83.56 104 ASP A O 1
ATOM 870 N N . ASP A 1 105 ? 12.899 12.007 18.485 1.00 83.25 105 ASP A N 1
ATOM 871 C CA . ASP A 1 105 ? 14.264 11.460 18.467 1.00 83.25 105 ASP A CA 1
ATOM 872 C C . ASP A 1 105 ? 14.548 10.557 17.243 1.00 83.25 105 ASP A C 1
ATOM 874 O O . ASP A 1 105 ? 15.596 9.915 17.150 1.00 83.25 105 ASP A O 1
ATOM 878 N N . GLY A 1 106 ? 13.598 10.431 16.308 1.00 80.88 106 GLY A N 1
ATOM 879 C CA . GLY A 1 106 ? 13.708 9.602 15.100 1.00 80.88 106 GLY A CA 1
ATOM 880 C C . GLY A 1 106 ? 13.543 8.093 15.328 1.00 80.88 106 GLY A C 1
ATOM 881 O O . GLY A 1 106 ? 13.662 7.297 14.388 1.00 80.88 106 GLY A O 1
ATOM 882 N N . SER A 1 107 ? 13.253 7.667 16.560 1.00 84.81 107 SER A N 1
ATOM 883 C CA .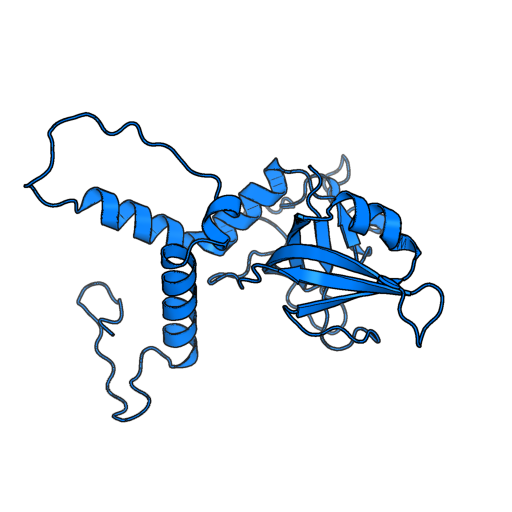 SER A 1 107 ? 12.971 6.265 16.880 1.00 84.81 107 SER A CA 1
ATOM 884 C C . SER A 1 107 ? 11.543 5.865 16.455 1.00 84.81 107 SER A C 1
ATOM 886 O O . SER A 1 107 ? 10.686 6.729 16.270 1.00 84.81 107 SER A O 1
ATOM 888 N N . PRO A 1 108 ? 11.248 4.566 16.244 1.00 86.69 108 PRO A N 1
ATOM 889 C CA . PRO A 1 108 ? 9.900 4.131 15.887 1.00 86.69 108 PRO A CA 1
ATOM 890 C C . PRO A 1 108 ? 8.892 4.401 17.011 1.00 86.69 108 PRO A C 1
ATOM 892 O O . PRO A 1 108 ? 9.086 3.967 18.147 1.00 86.69 108 PRO A O 1
ATOM 895 N N . ASN A 1 109 ? 7.751 5.002 16.680 1.00 89.25 109 ASN A N 1
ATOM 896 C CA . ASN A 1 109 ? 6.595 5.056 17.566 1.00 89.25 109 ASN A CA 1
ATOM 897 C C . ASN A 1 109 ? 5.978 3.649 17.692 1.00 89.25 109 ASN A C 1
ATOM 899 O O . ASN A 1 109 ? 5.171 3.215 16.863 1.00 89.25 109 ASN A O 1
ATOM 903 N N . ALA A 1 110 ? 6.375 2.910 18.732 1.00 82.94 110 ALA A N 1
ATOM 904 C CA . ALA A 1 110 ? 5.964 1.520 18.943 1.00 82.94 110 ALA A CA 1
ATOM 905 C C . ALA A 1 110 ? 4.434 1.346 18.986 1.00 82.94 110 ALA A C 1
ATOM 907 O O . ALA A 1 110 ? 3.907 0.370 18.456 1.00 82.94 110 ALA A O 1
ATOM 908 N N . GLY A 1 111 ? 3.708 2.315 19.554 1.00 85.88 111 GLY A N 1
ATOM 909 C CA . GLY A 1 111 ? 2.249 2.267 19.627 1.00 85.88 111 GLY A CA 1
ATOM 910 C C . GLY A 1 111 ? 1.577 2.404 18.261 1.00 85.88 111 GLY A C 1
ATOM 911 O O . GLY A 1 111 ? 0.587 1.725 17.995 1.00 85.88 111 GLY A O 1
ATOM 912 N N . LEU A 1 112 ? 2.111 3.257 17.380 1.00 86.75 112 LEU A N 1
ATOM 913 C CA . LEU A 1 112 ? 1.541 3.483 16.049 1.00 86.75 112 LEU A CA 1
ATOM 914 C C . LEU A 1 112 ? 1.952 2.401 15.043 1.00 86.75 112 LEU A C 1
ATOM 916 O O . LEU A 1 112 ? 1.119 1.934 14.271 1.00 86.75 112 LEU A O 1
ATOM 920 N N . THR A 1 113 ? 3.206 1.945 15.102 1.00 85.56 113 THR A N 1
ATOM 921 C CA . THR A 1 113 ? 3.751 0.896 14.215 1.00 85.56 113 THR A CA 1
ATOM 922 C C . THR A 1 113 ? 3.064 -0.464 14.381 1.00 85.56 113 THR A C 1
ATOM 924 O O . THR A 1 113 ? 3.091 -1.279 13.462 1.00 85.56 113 THR A O 1
ATOM 927 N N . GLN A 1 114 ? 2.429 -0.715 15.531 1.00 86.62 114 GLN A N 1
ATOM 928 C CA . GLN A 1 114 ? 1.674 -1.942 15.800 1.00 86.62 114 GLN A CA 1
ATOM 929 C C . GLN A 1 114 ? 0.205 -1.882 15.351 1.00 86.62 114 GLN A C 1
ATOM 931 O O . GLN A 1 114 ? -0.480 -2.904 15.406 1.00 86.62 114 GLN A O 1
ATOM 936 N N . ARG A 1 115 ? -0.311 -0.719 14.926 1.00 91.75 115 ARG A N 1
ATOM 937 C CA . ARG A 1 115 ? -1.716 -0.595 14.512 1.00 91.75 115 ARG A CA 1
ATOM 938 C C . ARG A 1 115 ? -1.941 -1.195 13.129 1.00 91.75 115 ARG A C 1
ATOM 940 O O . ARG A 1 115 ? -1.259 -0.820 12.175 1.00 91.75 115 ARG A O 1
ATOM 947 N N . SER A 1 116 ? -2.956 -2.056 13.016 1.00 92.38 116 SER A N 1
ATOM 948 C CA . SER A 1 116 ? -3.346 -2.643 11.732 1.00 92.38 116 SER A CA 1
ATOM 949 C C . SER A 1 116 ? -3.836 -1.588 10.749 1.00 92.38 116 SER A C 1
ATOM 951 O O . SER A 1 116 ? -3.426 -1.610 9.597 1.00 92.38 116 SER A O 1
ATOM 953 N N . VAL A 1 117 ? -4.642 -0.635 11.224 1.00 95.50 117 VAL A N 1
ATOM 954 C CA . VAL A 1 117 ? -5.119 0.503 10.433 1.00 95.50 117 VAL A CA 1
ATOM 955 C C . VAL A 1 117 ? -4.617 1.796 11.060 1.00 95.50 117 VAL A C 1
ATOM 957 O O . VAL A 1 117 ? -4.757 2.008 12.271 1.00 95.50 117 VAL A O 1
ATOM 960 N N . ARG A 1 118 ? -4.031 2.667 10.242 1.00 95.38 118 ARG A N 1
ATOM 961 C CA . ARG A 1 118 ? -3.520 3.974 10.673 1.00 95.38 118 ARG A CA 1
ATOM 962 C C . ARG A 1 118 ? -3.676 5.019 9.578 1.00 95.38 118 ARG A C 1
ATOM 964 O O . ARG A 1 118 ? -3.632 4.687 8.402 1.00 95.38 118 ARG A O 1
ATOM 971 N N . GLU A 1 119 ? -3.846 6.271 9.977 1.00 95.88 119 GLU A N 1
ATOM 972 C CA . GLU A 1 119 ? -3.868 7.405 9.052 1.00 95.88 119 GLU A CA 1
ATOM 973 C C . GLU A 1 119 ? -2.460 7.773 8.596 1.00 95.88 119 GLU A C 1
ATOM 975 O O . GLU A 1 119 ? -1.542 7.847 9.418 1.00 95.88 119 GLU A O 1
ATOM 980 N N . ILE A 1 120 ? -2.334 8.119 7.320 1.00 96.19 120 ILE A N 1
ATOM 981 C CA . ILE A 1 120 ? -1.102 8.613 6.711 1.00 96.19 120 ILE A CA 1
ATOM 982 C C . ILE A 1 120 ? -1.346 10.007 6.107 1.00 96.19 120 ILE A C 1
ATOM 984 O O . ILE A 1 120 ? -2.378 10.224 5.469 1.00 96.19 120 ILE A O 1
ATOM 988 N N . PRO A 1 121 ? -0.437 10.979 6.319 1.00 95.56 121 PRO A N 1
ATOM 989 C CA . PRO A 1 121 ? -0.489 12.259 5.619 1.00 95.56 121 PRO A CA 1
ATOM 990 C C . PRO A 1 121 ? -0.449 12.083 4.097 1.00 95.56 121 PRO A C 1
ATOM 992 O O . PRO A 1 121 ? 0.269 11.228 3.587 1.00 95.56 121 PRO A O 1
ATOM 995 N N . GLU A 1 122 ? -1.168 12.933 3.367 1.00 95.06 122 GLU A N 1
ATOM 996 C CA . GLU A 1 122 ? -1.240 12.877 1.899 1.00 95.06 122 GLU A CA 1
ATOM 997 C C . GLU A 1 122 ? 0.141 12.960 1.234 1.00 95.06 122 GLU A C 1
ATOM 999 O O . GLU A 1 122 ? 0.448 12.178 0.342 1.00 95.06 122 GLU A O 1
ATOM 1004 N N . VAL A 1 123 ? 1.022 13.820 1.754 1.00 94.44 123 VAL A N 1
ATOM 1005 C CA . VAL A 1 123 ? 2.402 13.954 1.262 1.00 94.44 123 VAL A CA 1
ATOM 1006 C C . VAL A 1 123 ? 3.178 12.638 1.380 1.00 94.44 123 VAL A C 1
ATOM 1008 O O . VAL A 1 123 ? 3.865 12.240 0.442 1.00 94.44 123 VAL A O 1
ATOM 1011 N N . ASP A 1 124 ? 3.058 11.938 2.509 1.00 96.38 124 ASP A N 1
ATOM 1012 C CA . ASP A 1 124 ? 3.746 10.661 2.729 1.00 96.38 124 ASP A CA 1
ATOM 1013 C C . ASP A 1 124 ? 3.154 9.562 1.835 1.00 96.38 124 ASP A C 1
ATOM 1015 O O . ASP A 1 124 ? 3.887 8.748 1.272 1.00 96.38 124 ASP A O 1
ATOM 1019 N N . PHE A 1 125 ? 1.829 9.566 1.670 1.00 97.38 125 PHE A N 1
ATOM 1020 C CA . PHE A 1 125 ? 1.111 8.658 0.780 1.00 97.38 125 PHE A CA 1
ATOM 1021 C C . PHE A 1 125 ? 1.584 8.805 -0.670 1.00 97.38 125 PHE A C 1
ATOM 1023 O O . PHE A 1 125 ? 1.975 7.816 -1.293 1.00 97.38 125 PHE A O 1
ATOM 1030 N N . ASP A 1 126 ? 1.642 10.034 -1.183 1.00 95.94 126 ASP A N 1
ATOM 1031 C CA . ASP A 1 126 ? 2.091 10.317 -2.546 1.00 95.94 126 ASP A CA 1
ATOM 1032 C C . ASP A 1 126 ? 3.561 9.954 -2.765 1.00 95.94 126 ASP A C 1
ATOM 1034 O O . ASP A 1 126 ? 3.921 9.437 -3.825 1.00 95.94 126 ASP A O 1
ATOM 1038 N N . LEU A 1 127 ? 4.422 10.178 -1.767 1.00 95.75 127 LEU A N 1
ATOM 1039 C CA . LEU A 1 127 ? 5.824 9.761 -1.827 1.00 95.75 127 LEU A CA 1
ATOM 1040 C C . LEU A 1 127 ? 5.960 8.238 -1.942 1.00 95.75 127 LEU A C 1
ATOM 1042 O O . LEU A 1 127 ? 6.768 7.762 -2.744 1.00 95.75 127 LEU A O 1
ATOM 1046 N N . ILE A 1 128 ? 5.159 7.475 -1.191 1.00 97.56 128 ILE A N 1
ATOM 1047 C CA . ILE A 1 128 ? 5.151 6.009 -1.280 1.00 97.56 128 ILE A CA 1
ATOM 1048 C C . ILE A 1 128 ? 4.615 5.555 -2.641 1.00 97.56 128 ILE A C 1
ATOM 1050 O O . ILE A 1 128 ? 5.208 4.663 -3.242 1.00 97.56 128 ILE A O 1
ATOM 1054 N N . LEU A 1 129 ? 3.557 6.179 -3.173 1.00 97.06 129 LEU A N 1
ATOM 1055 C CA . LEU A 1 129 ? 3.054 5.857 -4.514 1.00 97.06 129 LEU A CA 1
ATOM 1056 C C . LEU A 1 129 ? 4.099 6.122 -5.603 1.00 97.06 129 LEU A C 1
ATOM 1058 O O . LEU A 1 129 ? 4.312 5.275 -6.471 1.00 97.06 129 LEU A O 1
ATOM 1062 N N . LYS A 1 130 ? 4.775 7.277 -5.552 1.00 95.88 130 LYS A N 1
ATOM 1063 C CA . LYS A 1 130 ? 5.854 7.620 -6.492 1.00 95.88 130 LYS A CA 1
ATOM 1064 C C . LYS A 1 130 ? 6.997 6.610 -6.425 1.00 95.88 130 LYS A C 1
ATOM 1066 O O . LYS A 1 130 ? 7.517 6.223 -7.466 1.00 95.88 130 LYS A O 1
ATOM 1071 N N . ALA A 1 131 ? 7.367 6.164 -5.223 1.00 96.75 131 ALA A N 1
ATOM 1072 C CA . ALA A 1 131 ? 8.386 5.135 -5.044 1.00 96.75 131 ALA A CA 1
ATOM 1073 C C . ALA A 1 131 ? 7.926 3.771 -5.585 1.00 96.75 131 ALA A C 1
ATOM 1075 O O . ALA A 1 131 ? 8.648 3.154 -6.361 1.00 96.75 131 ALA A O 1
ATOM 1076 N N . GLY A 1 132 ? 6.714 3.329 -5.237 1.00 96.62 132 GLY A N 1
ATOM 1077 C CA . GLY A 1 132 ? 6.198 2.009 -5.609 1.00 96.62 132 GLY A CA 1
ATOM 1078 C C . GLY A 1 132 ? 5.925 1.844 -7.105 1.00 96.62 132 GLY A C 1
ATOM 1079 O O . GLY A 1 132 ? 6.082 0.751 -7.646 1.00 96.62 132 GLY A O 1
ATOM 1080 N N . TYR A 1 133 ? 5.565 2.930 -7.797 1.00 96.81 133 TYR A N 1
ATOM 1081 C CA . TYR A 1 133 ? 5.338 2.947 -9.246 1.00 96.81 133 TYR A CA 1
ATOM 1082 C C . TYR A 1 133 ? 6.480 3.584 -10.050 1.00 96.81 133 TYR A C 1
ATOM 1084 O O . TYR A 1 133 ? 6.304 3.860 -11.240 1.00 96.81 133 TYR A O 1
ATOM 1092 N N . ALA A 1 134 ? 7.657 3.792 -9.452 1.00 95.00 134 ALA A N 1
ATOM 1093 C CA . ALA A 1 134 ? 8.786 4.449 -10.111 1.00 95.00 134 ALA A CA 1
ATOM 1094 C C . ALA A 1 134 ? 9.137 3.870 -11.502 1.00 95.00 134 ALA A C 1
ATOM 1096 O O . ALA A 1 134 ? 9.390 4.665 -12.411 1.00 95.00 134 ALA A O 1
ATOM 1097 N N . PRO A 1 135 ? 9.107 2.540 -11.745 1.00 92.62 135 PRO A N 1
ATOM 1098 C CA . PRO A 1 135 ? 9.361 1.989 -13.081 1.00 92.62 135 PRO A CA 1
ATOM 1099 C C . PRO A 1 135 ? 8.344 2.434 -14.139 1.00 92.62 135 PRO A C 1
ATOM 1101 O O . PRO A 1 135 ? 8.707 2.666 -15.292 1.00 92.62 135 PRO A O 1
ATOM 1104 N N . ILE A 1 136 ? 7.074 2.574 -13.749 1.00 93.25 136 ILE A N 1
ATOM 1105 C CA . ILE A 1 136 ? 5.976 2.970 -14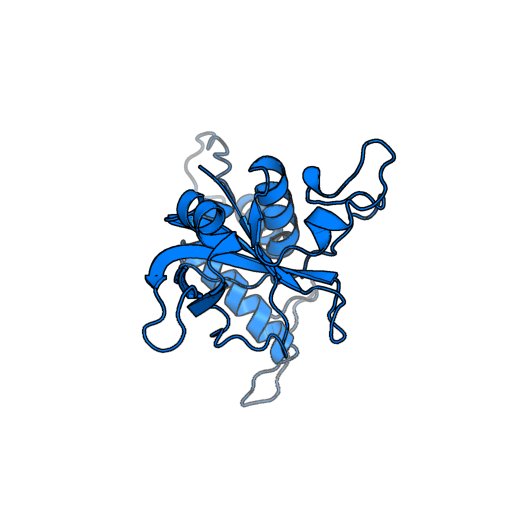.640 1.00 93.25 136 ILE A CA 1
ATOM 1106 C C . ILE A 1 136 ? 6.083 4.450 -14.979 1.00 93.25 136 ILE A C 1
ATOM 1108 O O . ILE A 1 136 ? 5.993 4.818 -16.149 1.00 93.25 136 ILE A O 1
ATOM 1112 N N . ILE A 1 137 ? 6.329 5.277 -13.962 1.00 91.94 137 ILE A N 1
ATOM 1113 C CA . ILE A 1 137 ? 6.470 6.728 -14.110 1.00 91.94 137 ILE A CA 1
ATOM 1114 C C . ILE A 1 137 ? 7.658 7.040 -15.028 1.00 91.94 137 ILE A C 1
ATOM 1116 O O . ILE A 1 137 ? 7.491 7.738 -16.024 1.00 91.94 137 ILE A O 1
ATOM 1120 N N . LYS A 1 138 ? 8.818 6.412 -14.789 1.00 89.88 138 LYS A N 1
ATOM 1121 C CA . LYS A 1 138 ? 10.001 6.553 -15.655 1.00 89.88 138 LYS A CA 1
ATOM 1122 C C . LYS A 1 138 ? 9.725 6.135 -17.100 1.00 89.88 138 LYS A C 1
ATOM 1124 O O . LYS A 1 138 ? 10.210 6.774 -18.029 1.00 89.88 138 LYS A O 1
ATOM 1129 N N . ALA A 1 139 ? 8.963 5.061 -17.313 1.00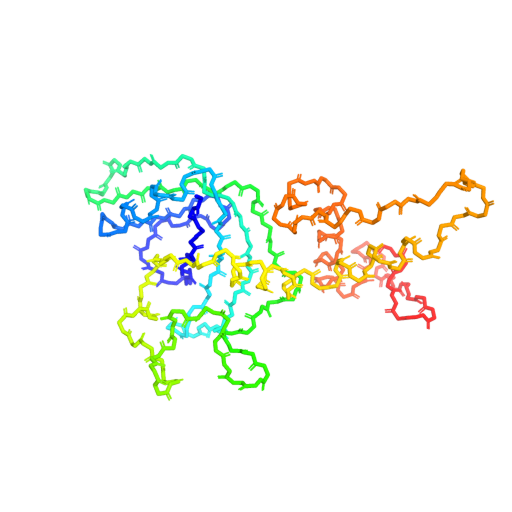 86.00 139 ALA A N 1
ATOM 1130 C CA . ALA A 1 139 ? 8.588 4.632 -18.660 1.00 86.00 139 ALA A CA 1
ATOM 1131 C C . ALA A 1 139 ? 7.664 5.654 -19.349 1.00 86.00 139 ALA A C 1
ATOM 1133 O O . ALA A 1 139 ? 7.860 5.953 -20.522 1.00 86.00 139 ALA A O 1
ATOM 1134 N N . GLN A 1 140 ? 6.703 6.238 -18.624 1.00 85.50 140 GLN A N 1
ATOM 1135 C CA . GLN A 1 140 ? 5.844 7.305 -19.152 1.00 85.50 140 GLN A CA 1
ATOM 1136 C C . GLN A 1 140 ? 6.643 8.559 -19.531 1.00 85.50 140 GLN A C 1
ATOM 1138 O O . GLN A 1 140 ? 6.378 9.146 -20.577 1.00 85.50 140 GLN A O 1
ATOM 1143 N N . GLU A 1 141 ? 7.607 8.964 -18.703 1.00 84.50 141 GLU A N 1
ATOM 1144 C CA . GLU A 1 141 ? 8.500 10.097 -18.982 1.00 84.50 141 GLU A CA 1
ATOM 1145 C C . GLU A 1 141 ? 9.331 9.852 -20.249 1.00 84.50 141 GLU A C 1
ATOM 1147 O O . GLU A 1 141 ? 9.424 10.724 -21.109 1.00 84.50 141 GLU A O 1
ATOM 1152 N N . GLN A 1 142 ? 9.872 8.641 -20.415 1.00 80.88 142 GLN A N 1
ATOM 1153 C CA . GLN A 1 142 ? 10.617 8.254 -21.616 1.00 80.88 142 GLN A CA 1
ATOM 1154 C C . GLN A 1 142 ? 9.742 8.266 -22.873 1.00 80.88 142 GLN A C 1
ATOM 1156 O O . GLN A 1 142 ? 10.154 8.819 -23.890 1.00 80.88 142 GLN A O 1
ATOM 1161 N N . ASP A 1 143 ? 8.528 7.714 -22.803 1.00 79.69 143 ASP A N 1
ATOM 1162 C CA . ASP A 1 143 ? 7.585 7.723 -23.928 1.00 79.69 143 ASP A CA 1
ATOM 1163 C C . ASP A 1 143 ? 7.225 9.162 -24.348 1.00 79.69 143 ASP A C 1
ATOM 1165 O O . ASP A 1 143 ? 7.084 9.442 -25.539 1.00 79.69 143 ASP A O 1
ATOM 1169 N N . ARG A 1 144 ? 7.117 10.097 -23.389 1.00 75.44 144 ARG A N 1
ATOM 1170 C CA . ARG A 1 144 ? 6.894 11.527 -23.675 1.00 75.44 144 ARG A CA 1
ATOM 1171 C C . ARG A 1 144 ? 8.088 12.178 -24.373 1.00 75.44 144 ARG A C 1
ATOM 1173 O O . ARG A 1 144 ? 7.885 12.989 -25.267 1.00 75.44 144 ARG A O 1
ATOM 1180 N N . MET A 1 145 ? 9.317 11.816 -24.007 1.00 68.44 145 MET A N 1
ATOM 1181 C CA . MET A 1 145 ? 10.523 12.349 -24.656 1.00 68.44 145 MET A CA 1
ATOM 1182 C C . MET A 1 145 ? 10.701 11.851 -26.100 1.00 68.44 145 MET A C 1
ATOM 1184 O O . MET A 1 145 ? 11.373 12.507 -26.889 1.00 68.44 145 MET A O 1
ATOM 1188 N N . ILE A 1 146 ? 10.109 10.706 -26.457 1.00 67.25 146 ILE A N 1
ATOM 1189 C CA . ILE A 1 146 ? 10.234 10.066 -27.782 1.00 67.25 146 ILE A CA 1
ATOM 1190 C C . ILE A 1 146 ? 9.103 10.511 -28.743 1.00 67.25 146 ILE A C 1
ATOM 1192 O O . ILE A 1 146 ? 8.948 9.951 -29.828 1.00 67.25 146 ILE A O 1
ATOM 1196 N N . GLN A 1 147 ? 8.301 11.524 -28.383 1.00 59.62 147 GLN A N 1
ATOM 1197 C CA . GLN A 1 147 ? 7.153 11.968 -29.187 1.00 59.62 147 GLN A CA 1
ATOM 1198 C C . GLN A 1 147 ? 7.507 12.190 -30.676 1.00 59.62 147 GLN A C 1
ATOM 1200 O O . GLN A 1 147 ? 8.534 12.796 -30.995 1.00 59.62 147 GLN A O 1
ATOM 1205 N N . PRO A 1 148 ? 6.670 11.698 -31.613 1.00 54.59 148 PRO A N 1
ATOM 1206 C CA . PRO A 1 148 ? 6.957 11.792 -33.035 1.00 54.59 148 PRO A CA 1
ATOM 1207 C C . PRO A 1 148 ? 6.962 13.252 -33.501 1.00 54.59 148 PRO A C 1
ATOM 1209 O O . PRO A 1 148 ? 6.101 14.045 -33.140 1.00 54.59 148 PRO A O 1
ATOM 1212 N N . GLN A 1 149 ? 7.889 13.554 -34.406 1.00 54.94 149 GLN A N 1
ATOM 1213 C CA . GLN A 1 149 ? 8.089 14.817 -35.137 1.00 54.94 149 GLN A CA 1
ATOM 1214 C C . GLN A 1 149 ? 6.851 15.373 -35.891 1.00 54.94 149 GLN A C 1
ATOM 1216 O O . GLN A 1 149 ? 6.924 16.445 -36.486 1.00 54.94 149 GLN A O 1
ATOM 1221 N N . TRP A 1 150 ? 5.707 14.683 -35.856 1.00 57.28 150 TRP A N 1
ATOM 1222 C CA . TRP A 1 150 ? 4.417 15.155 -36.365 1.00 57.28 150 TRP A CA 1
ATOM 1223 C C . TRP A 1 150 ? 3.457 15.421 -35.199 1.00 57.28 150 TRP A C 1
ATOM 1225 O O . TRP A 1 150 ? 2.586 14.609 -34.891 1.00 57.28 150 TRP A O 1
ATOM 1235 N N . GLY A 1 151 ? 3.639 16.569 -34.549 1.00 61.34 151 GLY A N 1
ATOM 1236 C CA . GLY A 1 151 ? 2.792 17.077 -33.471 1.00 61.34 151 GLY A CA 1
ATOM 1237 C C . GLY A 1 151 ? 2.598 18.589 -33.599 1.00 61.34 151 GLY A C 1
ATOM 1238 O O . GLY A 1 151 ? 3.367 19.267 -34.279 1.00 61.34 151 GLY A O 1
ATOM 1239 N N . VAL A 1 152 ? 1.538 19.115 -32.985 1.00 58.25 152 VAL A N 1
ATOM 1240 C CA . VAL A 1 152 ? 1.277 20.561 -32.931 1.00 58.25 152 VAL A CA 1
ATOM 1241 C C . VAL A 1 152 ? 2.373 21.211 -32.079 1.00 58.25 152 VAL A C 1
ATOM 1243 O O . VAL A 1 152 ? 2.593 20.778 -30.953 1.00 58.25 152 VAL A O 1
ATOM 1246 N N . ALA A 1 153 ? 3.061 22.224 -32.614 1.00 59.72 153 ALA A N 1
ATOM 1247 C CA . ALA A 1 153 ? 4.174 22.936 -31.968 1.00 59.72 153 ALA A CA 1
ATOM 1248 C C . ALA A 1 153 ? 3.711 23.922 -30.874 1.00 59.72 153 ALA A C 1
ATOM 1250 O O . ALA A 1 153 ? 4.196 25.048 -30.793 1.00 59.72 153 ALA A O 1
ATOM 1251 N N 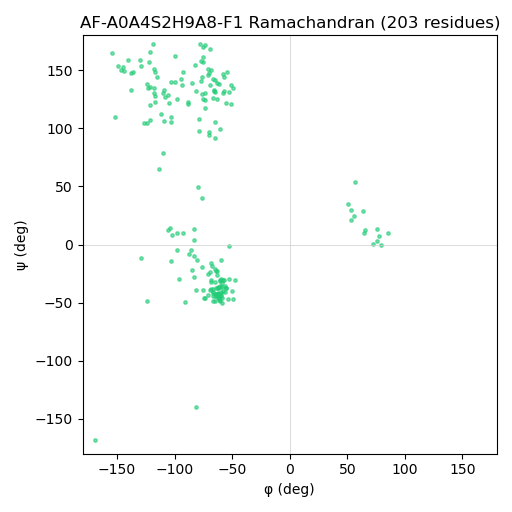. GLU A 1 154 ? 2.721 23.525 -30.081 1.00 58.41 154 GLU A N 1
ATOM 1252 C CA . GLU A 1 154 ? 2.313 24.252 -28.884 1.00 58.41 154 GLU A CA 1
ATOM 1253 C C . GLU A 1 154 ? 3.049 23.659 -27.682 1.00 58.41 154 GLU A C 1
ATOM 1255 O O . GLU A 1 154 ? 3.152 22.436 -27.557 1.00 58.41 154 GLU A O 1
ATOM 1260 N N . ASP A 1 155 ? 3.545 24.522 -26.793 1.00 55.66 155 ASP A N 1
ATOM 1261 C CA . ASP A 1 155 ? 4.095 24.102 -25.507 1.00 55.66 155 ASP A CA 1
ATOM 1262 C C . ASP A 1 155 ? 2.985 23.402 -24.708 1.00 55.66 155 ASP A C 1
ATOM 1264 O O . ASP A 1 155 ? 2.114 24.042 -24.111 1.00 55.66 155 ASP A O 1
ATOM 1268 N N . GLN A 1 156 ? 2.987 22.067 -24.708 1.00 58.59 156 GLN A N 1
ATOM 1269 C CA . GLN A 1 156 ? 2.153 21.303 -23.793 1.00 58.59 156 GLN A CA 1
ATOM 1270 C C . GLN A 1 156 ? 2.651 21.589 -22.379 1.00 58.59 156 GLN A C 1
ATOM 1272 O O . GLN A 1 156 ? 3.697 21.095 -21.971 1.00 58.59 156 GLN A O 1
ATOM 1277 N N . LEU A 1 157 ? 1.900 22.395 -21.626 1.00 57.09 157 LEU A N 1
ATOM 1278 C CA . LEU A 1 157 ? 2.139 22.546 -20.195 1.00 57.09 157 LEU A CA 1
ATOM 1279 C C . LEU A 1 157 ? 2.107 21.155 -19.551 1.00 57.09 157 LEU A C 1
ATOM 1281 O O . LEU A 1 157 ? 1.099 20.446 -19.641 1.00 57.09 157 LEU A O 1
ATOM 1285 N N . ASP A 1 158 ? 3.206 20.775 -18.901 1.00 58.75 158 ASP A N 1
ATOM 1286 C CA . ASP A 1 158 ? 3.321 19.518 -18.170 1.00 58.75 158 ASP A CA 1
ATOM 1287 C C . ASP A 1 158 ? 2.356 19.523 -16.979 1.00 58.75 158 ASP A C 1
ATOM 1289 O O . ASP A 1 158 ? 2.666 19.972 -15.877 1.00 58.75 158 ASP A O 1
ATOM 1293 N N . PHE A 1 159 ? 1.140 19.021 -17.194 1.00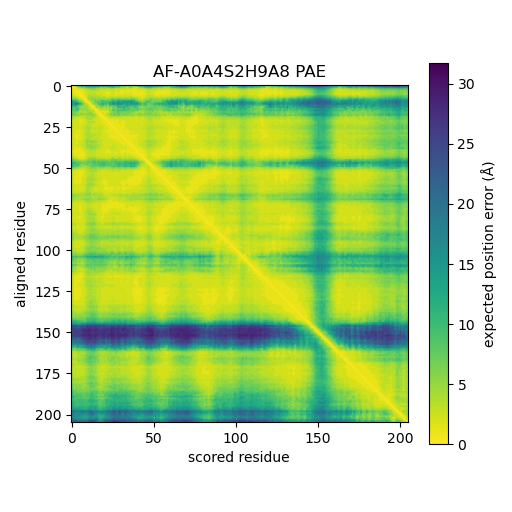 60.00 159 PHE A N 1
ATOM 1294 C CA . PHE A 1 159 ? 0.234 18.725 -16.095 1.00 60.00 159 PHE A CA 1
ATOM 1295 C C . PHE A 1 159 ? 0.650 17.397 -15.452 1.00 60.00 159 PHE A C 1
ATOM 1297 O O . PHE A 1 159 ? 0.317 16.307 -15.939 1.00 60.00 159 PHE A O 1
ATOM 1304 N N . GLU A 1 160 ? 1.404 17.481 -14.356 1.00 69.00 160 GLU A N 1
ATOM 1305 C CA . GLU A 1 160 ? 1.714 16.333 -13.505 1.00 69.00 160 GLU A CA 1
ATOM 1306 C C . GLU A 1 160 ? 0.455 15.885 -12.751 1.00 69.00 160 GLU A C 1
ATOM 1308 O O . GLU A 1 160 ? 0.095 16.422 -11.705 1.00 69.00 160 GLU A O 1
ATOM 1313 N N . ARG A 1 161 ? -0.234 14.873 -13.291 1.00 77.19 161 ARG A N 1
ATOM 1314 C CA . ARG A 1 161 ? -1.358 14.232 -12.593 1.00 77.19 161 ARG A CA 1
ATOM 1315 C C . ARG A 1 161 ? -0.858 13.508 -11.339 1.00 77.19 161 ARG A C 1
ATOM 1317 O O . ARG A 1 161 ? 0.076 12.706 -11.468 1.00 77.19 161 ARG A O 1
ATOM 1324 N N . PRO A 1 162 ? -1.506 13.678 -10.172 1.00 86.50 162 PRO A N 1
ATOM 1325 C CA . PRO A 1 162 ? -1.210 12.881 -8.986 1.00 86.50 162 PRO A CA 1
ATOM 1326 C C . PRO A 1 162 ? -1.230 11.383 -9.306 1.00 86.50 162 PRO A C 1
ATOM 1328 O O . PRO A 1 162 ? -2.109 10.899 -10.021 1.00 86.50 162 PRO A O 1
ATOM 1331 N N . VAL A 1 163 ? -0.264 10.625 -8.778 1.00 88.19 163 VAL A N 1
ATOM 1332 C CA . VAL A 1 163 ? -0.134 9.185 -9.077 1.00 88.19 163 VAL A CA 1
ATOM 1333 C C . VAL A 1 163 ? -1.397 8.427 -8.671 1.00 88.19 163 VAL A C 1
ATOM 1335 O O . VAL A 1 163 ? -1.833 7.535 -9.392 1.00 88.19 163 VAL A O 1
ATOM 1338 N N . PHE A 1 164 ? -2.027 8.826 -7.562 1.00 91.81 164 PHE A N 1
ATOM 1339 C CA . PHE A 1 164 ? -3.263 8.216 -7.080 1.00 91.81 164 PHE A CA 1
ATOM 1340 C C . PHE A 1 164 ? -4.419 8.322 -8.078 1.00 91.81 164 PHE A C 1
ATOM 1342 O O . PHE A 1 164 ? -5.187 7.381 -8.214 1.00 91.81 164 PHE A O 1
ATOM 1349 N N . GLU A 1 165 ? -4.543 9.425 -8.816 1.00 90.25 165 GLU A N 1
ATOM 1350 C CA . GLU A 1 165 ? -5.582 9.533 -9.843 1.00 90.25 165 GLU A CA 1
ATOM 1351 C C . GLU A 1 165 ? -5.306 8.577 -11.004 1.00 90.25 165 GLU A C 1
ATOM 1353 O O . GLU A 1 165 ? -6.240 8.032 -11.579 1.00 90.25 165 GLU A O 1
ATOM 1358 N N . GLN A 1 166 ? -4.029 8.317 -11.310 1.00 89.94 166 GLN A N 1
ATOM 1359 C CA . GLN A 1 166 ? -3.605 7.460 -12.417 1.00 89.94 166 GLN A CA 1
ATOM 1360 C C . GLN A 1 166 ? -3.877 5.965 -12.188 1.00 89.94 166 GLN A C 1
ATOM 1362 O O . GLN A 1 166 ? -4.044 5.244 -13.171 1.00 89.94 166 GLN A O 1
ATOM 1367 N N . ILE A 1 167 ? -3.971 5.480 -10.942 1.00 91.06 167 ILE A N 1
ATOM 1368 C CA . ILE A 1 167 ? -4.098 4.034 -10.643 1.00 91.06 167 ILE A CA 1
ATOM 1369 C C . ILE A 1 167 ? -5.403 3.404 -11.161 1.00 91.06 167 ILE A C 1
ATOM 1371 O O . ILE A 1 167 ? -5.475 2.186 -11.352 1.00 91.06 167 ILE A O 1
ATOM 1375 N N . SER A 1 168 ? -6.426 4.227 -11.402 1.00 90.25 168 SER A N 1
ATOM 1376 C CA . SER A 1 168 ? -7.711 3.823 -11.981 1.00 90.25 168 SER A CA 1
ATOM 1377 C C . SER A 1 168 ? -7.673 3.784 -13.514 1.00 90.25 168 SER A C 1
ATOM 1379 O O . SER A 1 168 ? -8.454 3.073 -14.151 1.00 90.25 168 SER A O 1
ATOM 1381 N N . HIS A 1 169 ? -6.731 4.501 -14.138 1.00 92.50 169 HIS A N 1
ATOM 1382 C CA . HIS A 1 169 ? -6.632 4.593 -15.587 1.00 92.50 169 HIS A CA 1
ATOM 1383 C C . HIS A 1 169 ? -6.043 3.317 -16.184 1.00 92.50 169 HIS A C 1
ATOM 1385 O O . HIS A 1 169 ? -4.914 2.915 -15.894 1.00 92.50 169 HIS A O 1
ATOM 1391 N N . ARG A 1 170 ? -6.782 2.732 -17.131 1.00 92.00 170 ARG A N 1
ATOM 1392 C CA . ARG A 1 170 ? -6.382 1.515 -17.843 1.00 92.00 170 ARG A CA 1
ATOM 1393 C C . ARG A 1 170 ? -4.948 1.553 -18.403 1.00 92.00 170 ARG A C 1
ATOM 1395 O O . ARG A 1 170 ? -4.221 0.612 -18.117 1.00 92.00 170 ARG A O 1
ATOM 1402 N N . PRO A 1 171 ? -4.469 2.611 -19.096 1.00 91.06 171 PRO A N 1
ATOM 1403 C CA . PRO A 1 171 ? -3.094 2.624 -19.610 1.00 91.06 171 PRO A CA 1
ATOM 1404 C C . PRO A 1 171 ? -2.010 2.506 -18.530 1.00 91.06 171 PRO A C 1
ATOM 1406 O O . PRO A 1 171 ? -0.933 1.979 -18.793 1.00 91.06 171 PRO A O 1
ATOM 1409 N N . PHE A 1 172 ? -2.267 3.008 -17.320 1.00 93.44 172 PHE A N 1
ATOM 1410 C CA . PHE A 1 172 ? -1.339 2.876 -16.198 1.00 93.44 172 PHE A CA 1
ATOM 1411 C C . PHE A 1 172 ? -1.367 1.446 -15.643 1.00 93.44 172 PHE A C 1
ATOM 1413 O O . PHE A 1 172 ? -0.321 0.819 -15.470 1.00 93.44 172 PHE A O 1
ATOM 1420 N N . ARG A 1 173 ? -2.573 0.897 -15.448 1.00 94.25 173 ARG A N 1
ATOM 1421 C CA . ARG A 1 173 ? -2.795 -0.474 -14.963 1.00 94.25 173 ARG A CA 1
ATOM 1422 C C . ARG A 1 173 ? -2.230 -1.530 -15.911 1.00 94.25 173 ARG A C 1
ATOM 1424 O O . ARG A 1 173 ? -1.572 -2.455 -15.450 1.00 94.25 173 ARG A O 1
ATOM 1431 N N . ASP A 1 174 ? -2.425 -1.361 -17.216 1.00 93.94 174 ASP A N 1
ATOM 1432 C CA . ASP A 1 174 ? -1.931 -2.285 -18.241 1.00 93.94 174 ASP A CA 1
ATOM 1433 C C . ASP A 1 174 ? -0.393 -2.350 -18.221 1.00 93.94 174 ASP A C 1
ATOM 1435 O O . ASP A 1 174 ? 0.181 -3.432 -18.338 1.00 93.94 174 ASP A O 1
ATOM 1439 N N . ARG A 1 175 ? 0.291 -1.219 -17.980 1.00 93.00 175 ARG A N 1
ATOM 1440 C CA . ARG A 1 175 ? 1.754 -1.197 -17.809 1.00 93.00 175 ARG A CA 1
ATOM 1441 C C . ARG A 1 175 ? 2.203 -1.925 -16.539 1.00 93.00 175 ARG A C 1
ATOM 1443 O O . ARG A 1 175 ? 3.163 -2.691 -16.600 1.00 93.00 175 ARG A O 1
ATOM 1450 N N . VAL A 1 176 ? 1.524 -1.709 -15.407 1.00 94.50 176 VAL A N 1
ATOM 1451 C CA . VAL A 1 176 ? 1.817 -2.424 -14.147 1.00 94.50 176 VAL A CA 1
ATOM 1452 C C . VAL A 1 176 ? 1.636 -3.927 -14.330 1.00 94.50 176 VAL A C 1
ATOM 1454 O O . VAL A 1 176 ? 2.537 -4.697 -14.005 1.00 94.50 176 VAL A O 1
ATOM 1457 N N . PHE A 1 177 ? 0.508 -4.334 -14.911 1.00 92.88 177 PHE A N 1
ATOM 1458 C CA . PHE A 1 177 ? 0.209 -5.731 -15.195 1.00 92.88 177 PHE A CA 1
ATOM 1459 C C . PHE A 1 177 ? 1.265 -6.362 -16.109 1.00 92.88 177 PHE A C 1
ATOM 1461 O O . PHE A 1 177 ? 1.783 -7.434 -15.802 1.00 92.88 177 PHE A O 1
ATOM 1468 N N . ALA A 1 178 ? 1.652 -5.678 -17.191 1.00 91.19 178 ALA A N 1
ATOM 1469 C CA . ALA A 1 178 ? 2.681 -6.167 -18.103 1.00 91.19 178 ALA A CA 1
ATOM 1470 C C . ALA A 1 178 ? 4.034 -6.381 -17.402 1.00 91.19 178 ALA A C 1
ATOM 1472 O O . ALA A 1 178 ? 4.680 -7.402 -17.637 1.00 91.19 178 ALA A O 1
ATOM 1473 N N . LEU A 1 179 ? 4.463 -5.462 -16.524 1.00 90.69 179 LEU A N 1
ATOM 1474 C CA . LEU A 1 179 ? 5.694 -5.647 -15.744 1.00 90.69 179 LEU A CA 1
ATOM 1475 C C . LEU A 1 179 ? 5.614 -6.872 -14.828 1.00 90.69 179 LEU A C 1
ATOM 1477 O O . LEU A 1 179 ? 6.536 -7.683 -14.832 1.00 90.69 179 LEU A O 1
ATOM 1481 N N . GLN A 1 180 ? 4.506 -7.042 -14.108 1.00 89.88 180 GLN A N 1
ATOM 1482 C CA . GLN A 1 180 ? 4.321 -8.171 -13.193 1.00 89.88 180 GLN A CA 1
ATOM 1483 C C . GLN A 1 180 ? 4.296 -9.514 -13.922 1.00 89.88 180 GLN A C 1
ATOM 1485 O O . GLN A 1 180 ? 4.925 -10.471 -13.479 1.00 89.88 180 GLN A O 1
ATOM 1490 N N . VAL A 1 181 ? 3.609 -9.592 -15.066 1.00 90.31 181 VAL A N 1
ATOM 1491 C CA . VAL A 1 181 ? 3.603 -10.803 -15.897 1.00 90.31 181 VAL A CA 1
ATOM 1492 C C . VAL A 1 181 ? 5.013 -11.111 -16.400 1.00 90.31 181 VAL A C 1
ATOM 1494 O O . VAL A 1 181 ? 5.458 -12.254 -16.321 1.00 90.31 181 VAL A O 1
ATOM 1497 N N . ARG A 1 182 ? 5.754 -10.105 -16.877 1.00 90.31 182 ARG A N 1
ATOM 1498 C CA . ARG A 1 182 ? 7.139 -10.303 -17.328 1.00 90.31 182 ARG A CA 1
ATOM 1499 C C . ARG A 1 182 ? 8.037 -10.798 -16.199 1.00 90.31 182 ARG A C 1
ATOM 1501 O O . ARG A 1 182 ? 8.828 -11.702 -16.434 1.00 90.31 182 ARG A O 1
ATOM 1508 N N . GLU A 1 183 ? 7.908 -10.252 -14.995 1.00 88.62 183 GLU A N 1
ATOM 1509 C CA . GLU A 1 183 ? 8.680 -10.700 -13.834 1.00 88.62 183 GLU A CA 1
ATOM 1510 C C . GLU A 1 183 ? 8.328 -12.142 -13.440 1.00 88.62 183 GLU A C 1
ATOM 1512 O O . GLU A 1 183 ? 9.219 -12.984 -13.328 1.00 88.62 183 GLU A O 1
ATOM 1517 N N . ALA A 1 184 ? 7.035 -12.461 -13.326 1.00 89.56 184 ALA A N 1
ATOM 1518 C CA . ALA A 1 184 ? 6.559 -13.783 -12.916 1.00 89.56 184 ALA A CA 1
ATOM 1519 C C . ALA A 1 184 ? 6.998 -14.914 -13.863 1.00 89.56 184 ALA A C 1
ATOM 1521 O O . ALA A 1 184 ? 7.213 -16.042 -13.422 1.00 89.56 184 ALA A O 1
ATOM 1522 N N . TYR A 1 185 ? 7.146 -14.614 -15.155 1.00 90.19 185 TYR A N 1
ATOM 1523 C CA . TYR A 1 185 ? 7.531 -15.583 -16.184 1.00 90.19 185 TYR A CA 1
ATOM 1524 C C . TYR A 1 185 ? 8.985 -15.427 -16.667 1.00 90.19 185 TYR A C 1
ATOM 1526 O O . TYR A 1 185 ? 9.344 -16.004 -17.694 1.00 90.19 185 TYR A O 1
ATOM 1534 N N . ASP A 1 186 ? 9.837 -14.649 -15.983 1.00 90.50 186 ASP A N 1
ATOM 1535 C CA . ASP A 1 186 ? 11.220 -14.353 -16.416 1.00 90.50 186 ASP A CA 1
ATOM 1536 C C . ASP A 1 186 ? 11.301 -13.859 -17.885 1.00 90.50 186 ASP A C 1
ATOM 1538 O O . ASP A 1 186 ? 12.223 -14.176 -18.643 1.00 90.50 186 ASP A O 1
ATOM 1542 N N . ALA A 1 187 ? 10.290 -13.101 -18.320 1.00 91.00 187 ALA A N 1
ATOM 1543 C CA . ALA A 1 187 ? 10.093 -12.625 -19.690 1.00 91.00 187 ALA A CA 1
ATOM 1544 C C . ALA A 1 187 ? 10.115 -13.735 -20.765 1.00 91.00 187 ALA A C 1
ATOM 1546 O O . ALA A 1 187 ? 10.511 -13.498 -21.911 1.00 91.00 187 ALA A O 1
ATOM 1547 N N . ARG A 1 188 ? 9.699 -14.955 -20.410 1.00 91.56 188 ARG A N 1
ATOM 1548 C CA . ARG A 1 188 ? 9.605 -16.096 -21.328 1.00 91.56 188 ARG A CA 1
ATOM 1549 C C . ARG A 1 188 ? 8.180 -16.297 -21.810 1.00 91.56 188 ARG A C 1
ATOM 1551 O O . ARG A 1 188 ? 7.226 -16.226 -21.039 1.00 91.56 188 ARG A O 1
ATOM 1558 N N . CYS A 1 189 ? 8.038 -16.622 -23.090 1.00 88.88 189 CYS A N 1
ATOM 1559 C CA . CYS A 1 189 ? 6.770 -17.085 -23.632 1.00 88.88 189 CYS A CA 1
ATOM 1560 C C . CYS A 1 189 ? 6.379 -18.406 -22.955 1.00 88.88 189 CYS A C 1
ATOM 1562 O O . CYS A 1 189 ? 7.133 -19.376 -23.018 1.00 88.88 189 CYS A O 1
ATOM 1564 N N . ALA A 1 190 ? 5.183 -18.469 -22.368 1.00 88.44 190 ALA A N 1
ATOM 1565 C CA . ALA A 1 190 ? 4.687 -19.676 -21.703 1.00 88.44 190 ALA A CA 1
ATOM 1566 C C . ALA A 1 190 ? 4.481 -20.868 -22.660 1.00 88.44 190 ALA A C 1
ATOM 1568 O O . ALA A 1 190 ? 4.484 -22.012 -22.221 1.00 88.44 190 ALA A O 1
ATOM 1569 N N . VAL A 1 191 ? 4.308 -20.608 -23.963 1.00 92.12 191 VAL A N 1
ATOM 1570 C CA . VAL A 1 191 ? 4.066 -21.648 -24.977 1.00 92.12 191 VAL A CA 1
ATOM 1571 C C . VAL A 1 191 ? 5.372 -22.149 -25.594 1.00 92.12 191 VAL A C 1
ATOM 1573 O O . VAL A 1 191 ? 5.585 -23.352 -25.693 1.00 92.12 191 VAL A O 1
ATOM 1576 N N . THR A 1 192 ? 6.248 -21.239 -26.029 1.00 93.81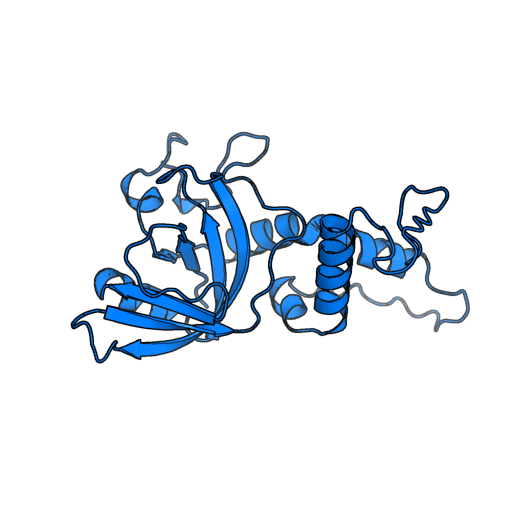 192 THR A N 1
ATOM 1577 C CA . THR A 1 192 ? 7.457 -21.591 -26.799 1.00 93.81 192 THR A CA 1
ATOM 1578 C C . THR A 1 192 ? 8.745 -21.558 -25.979 1.00 93.81 192 THR A C 1
ATOM 1580 O O . THR A 1 192 ? 9.778 -22.024 -26.450 1.00 93.81 192 THR A O 1
ATOM 1583 N N . GLY A 1 193 ? 8.727 -20.966 -24.782 1.00 90.62 193 GLY A N 1
ATOM 1584 C CA . GLY A 1 193 ? 9.920 -20.735 -23.961 1.00 90.62 193 GLY A CA 1
ATOM 1585 C C . GLY A 1 193 ? 10.856 -19.636 -24.481 1.00 90.62 193 GLY A C 1
ATOM 1586 O O . GLY A 1 193 ? 11.887 -19.372 -23.854 1.00 90.62 193 GLY A O 1
ATOM 1587 N N . LEU A 1 194 ? 10.517 -18.981 -25.600 1.00 91.25 194 LEU A N 1
ATOM 1588 C CA . LEU A 1 194 ? 11.322 -17.909 -26.187 1.00 91.25 194 LEU A CA 1
ATOM 1589 C C . LEU A 1 194 ? 11.418 -16.707 -25.242 1.00 91.25 194 LEU A C 1
ATOM 1591 O O . LEU A 1 194 ? 10.428 -16.308 -24.631 1.00 91.25 194 LEU A O 1
ATOM 1595 N N . LYS A 1 195 ? 12.612 -16.113 -25.166 1.00 90.56 195 LYS A N 1
ATOM 1596 C CA . LYS A 1 195 ? 12.912 -14.893 -24.407 1.00 90.56 195 LYS A CA 1
ATOM 1597 C C . LYS A 1 195 ? 13.566 -13.892 -25.353 1.00 90.56 195 LYS A C 1
ATOM 1599 O O . LYS A 1 195 ? 14.725 -14.072 -25.718 1.00 90.56 195 LYS A O 1
ATOM 1604 N N . ILE A 1 196 ? 12.812 -12.882 -25.780 1.00 88.62 196 ILE A N 1
ATOM 1605 C CA . ILE A 1 196 ? 13.286 -11.844 -26.705 1.00 88.62 196 ILE A CA 1
ATOM 1606 C C . ILE A 1 196 ? 13.560 -10.585 -25.890 1.00 88.62 196 ILE A C 1
ATOM 1608 O O . ILE A 1 196 ? 12.635 -9.966 -25.362 1.00 88.62 196 ILE A O 1
ATOM 1612 N N . ILE A 1 197 ? 14.840 -10.249 -25.759 1.00 85.88 197 ILE A N 1
ATOM 1613 C CA . ILE A 1 197 ? 15.322 -9.094 -25.005 1.00 85.88 197 ILE A CA 1
ATOM 1614 C C . ILE A 1 197 ? 16.014 -8.153 -25.985 1.00 85.88 197 ILE A C 1
ATOM 1616 O O . ILE A 1 197 ? 16.897 -8.580 -26.729 1.00 85.88 197 ILE A O 1
ATOM 1620 N N . ASN A 1 198 ? 15.622 -6.883 -25.981 1.00 83.31 198 ASN A N 1
ATOM 1621 C CA . ASN A 1 198 ? 16.242 -5.869 -26.822 1.00 83.31 198 ASN A CA 1
ATOM 1622 C C . ASN A 1 198 ? 17.633 -5.463 -26.308 1.00 83.31 198 ASN A C 1
ATOM 1624 O O . ASN A 1 198 ? 18.039 -5.807 -25.196 1.00 83.31 198 ASN A O 1
ATOM 1628 N N . GLY A 1 199 ? 18.361 -4.665 -27.097 1.00 73.62 199 GLY A N 1
ATOM 1629 C CA . GLY A 1 199 ? 19.697 -4.170 -26.730 1.00 73.62 199 GLY A CA 1
ATOM 1630 C C . GLY A 1 199 ? 19.751 -3.338 -25.437 1.00 73.62 199 GLY A C 1
ATOM 1631 O O . GLY A 1 199 ? 20.833 -3.124 -24.902 1.00 73.62 199 GLY A O 1
ATOM 1632 N N . GLY A 1 200 ? 18.600 -2.899 -24.913 1.00 72.25 200 GLY A N 1
ATOM 1633 C CA . GLY A 1 200 ? 18.458 -2.193 -23.636 1.00 72.25 200 GLY A CA 1
ATOM 1634 C C . GLY A 1 200 ? 18.041 -3.083 -22.459 1.00 72.25 200 GLY A C 1
ATOM 1635 O O . GLY A 1 200 ? 17.669 -2.557 -21.412 1.00 72.25 200 GLY A O 1
ATOM 1636 N N . GLY A 1 201 ? 18.046 -4.412 -22.617 1.00 72.44 201 GLY A N 1
ATOM 1637 C CA . GLY A 1 201 ? 17.702 -5.354 -21.548 1.00 72.44 201 GLY A CA 1
ATOM 1638 C C . GLY A 1 201 ? 16.200 -5.490 -21.268 1.00 72.44 201 GLY A C 1
ATOM 1639 O O . GLY A 1 201 ? 15.821 -6.154 -20.305 1.00 72.44 201 GLY A O 1
ATOM 1640 N N . ARG A 1 202 ? 15.330 -4.886 -22.090 1.00 74.31 202 ARG A N 1
ATOM 1641 C CA . ARG A 1 202 ? 13.869 -4.967 -21.944 1.00 74.31 202 ARG A CA 1
ATOM 1642 C C . ARG A 1 202 ? 13.297 -6.083 -22.805 1.00 74.31 202 ARG A C 1
ATOM 1644 O O . ARG A 1 202 ? 13.731 -6.287 -23.935 1.00 74.31 202 ARG A O 1
ATOM 1651 N N . ALA A 1 203 ? 12.287 -6.764 -22.279 1.00 79.06 203 ALA A N 1
ATOM 1652 C CA . ALA A 1 203 ? 11.505 -7.713 -23.056 1.00 79.06 203 ALA A CA 1
ATOM 1653 C C . ALA A 1 203 ? 10.717 -6.988 -24.157 1.00 79.06 203 ALA A C 1
ATOM 1655 O O . ALA A 1 203 ? 10.068 -5.978 -23.878 1.00 79.06 203 ALA A O 1
ATOM 1656 N N . GLU A 1 204 ? 10.774 -7.504 -25.386 1.00 73.12 204 GLU A N 1
ATOM 1657 C CA . GLU A 1 204 ? 10.007 -6.971 -26.528 1.00 73.12 204 GLU A CA 1
ATOM 1658 C C . GLU A 1 204 ? 8.579 -7.536 -26.618 1.00 73.12 204 GLU A C 1
ATOM 1660 O O . GLU A 1 204 ? 7.798 -7.096 -27.458 1.00 73.12 204 GLU A O 1
ATOM 1665 N N . MET A 1 205 ? 8.241 -8.494 -25.747 1.00 60.09 205 MET A N 1
ATOM 1666 C CA . MET A 1 205 ? 6.891 -9.048 -25.572 1.00 60.09 205 MET A CA 1
ATOM 1667 C C . MET A 1 205 ? 6.125 -8.307 -24.489 1.00 60.09 205 MET A C 1
ATOM 1669 O O . MET A 1 205 ? 6.699 -8.096 -23.397 1.00 60.09 205 MET A O 1
#

Secondary structure (DSSP, 8-state):
--EEEEE--TT-SS--BTTTEEEEEGGGHHHHHHTTTSEEEEEE-SGGG---EEEEEEEEEEEEE-SSSTTEEEEEEEEEEEEEEEEESB-TTS-BSSGGGB-TTS-B-HHHHT-SEEEE-HHHHHHHHHHHTHHHHHHHHHHHHT--S-S--S--------HHHHTTSHHHHHHHHHHHHHHHTTT--TTT----B-TTS-B--

pLDDT: mean 88.37, std 10.91, range [54.59, 97.88]

Foldseek 3Di:
DWEKEAEDDPPPVAPDDVQFKDKDFLVCVVVLVVQEQHKYWYAYDPPPNTDQWTWKMFGWHDKDADPVDPRMIMTTTHLIATFLDTGHQADPVRAGLAPVLQDPVRDGPPVQSPDRMDIGDPNSVLVNLCVRHVVLVVVVVVVVVVDDPPDDPDPPDPDDDRSVVCSNPPVSRVVSVVSVVCVVLVCADPPPRDFDADPVRDTPD

Mean predicted aligned error: 6.57 Å